Protein AF-A0A4R4IRF2-F1 (afdb_monomer)

Structure (mmCIF, N/CA/C/O backbone):
data_AF-A0A4R4IRF2-F1
#
_entry.id   AF-A0A4R4IRF2-F1
#
loop_
_atom_site.group_PDB
_atom_site.id
_atom_site.type_symbol
_atom_site.label_atom_id
_atom_site.label_alt_id
_atom_site.label_comp_id
_atom_site.label_asym_id
_atom_site.label_entity_id
_atom_site.label_seq_id
_atom_site.pdbx_PDB_ins_code
_atom_site.Cartn_x
_atom_site.Cartn_y
_atom_site.Cartn_z
_atom_site.occupancy
_atom_site.B_iso_or_equiv
_atom_site.auth_seq_id
_atom_site.auth_comp_id
_atom_site.auth_asym_id
_atom_site.auth_atom_id
_atom_site.pdbx_PDB_model_num
ATOM 1 N N . MET A 1 1 ? 2.825 -4.092 -25.292 1.00 56.00 1 MET A N 1
ATOM 2 C CA . MET A 1 1 ? 2.535 -2.960 -24.393 1.00 56.00 1 MET A CA 1
ATOM 3 C C . MET A 1 1 ? 1.648 -3.489 -23.276 1.00 56.00 1 MET A C 1
ATOM 5 O O . MET A 1 1 ? 0.612 -4.066 -23.588 1.00 56.00 1 MET A O 1
ATOM 9 N N . TYR A 1 2 ? 2.095 -3.438 -22.019 1.00 71.12 2 TYR A N 1
ATOM 10 C CA . TYR A 1 2 ? 1.280 -3.869 -20.878 1.00 71.12 2 TYR A CA 1
ATOM 11 C C . TYR A 1 2 ? 0.466 -2.675 -20.391 1.00 71.12 2 TYR A C 1
ATOM 13 O O . TYR A 1 2 ? 1.026 -1.796 -19.760 1.00 71.12 2 TYR A O 1
ATOM 21 N N . CYS A 1 3 ? -0.830 -2.633 -20.684 1.00 80.81 3 CYS A N 1
ATOM 22 C CA . CYS A 1 3 ? -1.697 -1.561 -20.202 1.00 80.81 3 CYS A CA 1
ATOM 23 C C . CYS A 1 3 ? -2.342 -1.991 -18.878 1.00 80.81 3 CYS A C 1
ATOM 25 O O . CYS A 1 3 ? -3.143 -2.932 -18.858 1.00 80.81 3 CYS A O 1
ATOM 27 N N . LEU A 1 4 ? -1.977 -1.340 -17.766 1.00 88.94 4 LEU A N 1
ATOM 28 C CA . LEU A 1 4 ? -2.666 -1.557 -16.493 1.00 88.94 4 LEU A CA 1
ATOM 29 C C . LEU A 1 4 ? -4.115 -1.064 -16.617 1.00 88.94 4 LEU A C 1
ATOM 31 O O . LEU A 1 4 ? -4.335 0.057 -17.071 1.00 88.94 4 LEU A O 1
ATOM 35 N N . PRO A 1 5 ? -5.116 -1.836 -16.163 1.00 92.50 5 PRO A N 1
ATOM 36 C CA . PRO A 1 5 ? -6.506 -1.412 -16.254 1.00 92.50 5 PRO A CA 1
ATOM 37 C C . PRO A 1 5 ? -6.730 -0.169 -15.393 1.00 92.50 5 PRO A C 1
ATOM 39 O O . PRO A 1 5 ? -6.061 -0.030 -14.375 1.00 92.50 5 PRO A O 1
ATOM 42 N N . ASN A 1 6 ? -7.686 0.693 -15.742 1.00 93.25 6 ASN A N 1
ATOM 43 C CA . ASN A 1 6 ? -7.991 1.902 -14.964 1.00 93.25 6 ASN A CA 1
ATOM 44 C C . ASN A 1 6 ? -8.118 1.606 -13.467 1.00 93.25 6 ASN A C 1
ATOM 46 O O . ASN A 1 6 ? -8.750 0.614 -13.088 1.00 93.25 6 ASN A O 1
ATOM 50 N N . ALA A 1 7 ? -7.528 2.463 -12.634 1.00 94.81 7 ALA A N 1
ATOM 51 C CA . ALA A 1 7 ? -7.609 2.343 -11.186 1.00 94.81 7 ALA A CA 1
ATOM 52 C C . ALA A 1 7 ? -9.067 2.403 -10.702 1.00 94.81 7 ALA A C 1
ATOM 54 O O . ALA A 1 7 ? -9.848 3.251 -11.141 1.00 94.81 7 ALA A O 1
ATOM 55 N N . LEU A 1 8 ? -9.425 1.508 -9.782 1.00 97.12 8 LEU A N 1
ATOM 56 C CA . LEU A 1 8 ? -10.709 1.550 -9.085 1.00 97.12 8 LEU A CA 1
ATOM 57 C C . LEU A 1 8 ? -10.630 2.461 -7.842 1.00 97.12 8 LEU A C 1
ATOM 59 O O . LEU A 1 8 ? -9.536 2.746 -7.342 1.00 97.12 8 LEU A O 1
ATOM 63 N N . PRO A 1 9 ? -11.771 2.945 -7.312 1.00 96.88 9 PRO A N 1
ATOM 64 C CA . PRO A 1 9 ? -11.773 3.859 -6.171 1.00 96.88 9 PRO A CA 1
ATOM 65 C C . PRO A 1 9 ? -11.075 3.274 -4.935 1.00 96.88 9 PRO A C 1
ATOM 67 O O . PRO A 1 9 ? -11.474 2.227 -4.429 1.00 96.88 9 PRO A O 1
ATOM 70 N N . ASP A 1 10 ? -10.074 3.971 -4.393 1.00 96.75 10 ASP A N 1
ATOM 71 C CA . ASP A 1 10 ? -9.270 3.496 -3.251 1.00 96.75 10 ASP A CA 1
ATOM 72 C C . ASP A 1 10 ? -8.547 2.154 -3.519 1.00 96.75 10 ASP A C 1
ATOM 74 O O . ASP A 1 10 ? -8.252 1.416 -2.584 1.00 96.75 10 ASP A O 1
ATOM 78 N N . GLU A 1 11 ? -8.270 1.797 -4.779 1.00 97.81 11 GLU A N 1
ATOM 79 C CA . GLU A 1 11 ? -7.534 0.577 -5.138 1.00 97.81 11 GLU A CA 1
ATOM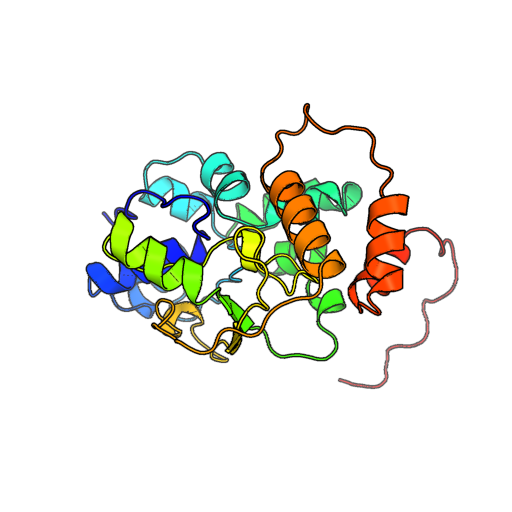 80 C C . GLU A 1 11 ? -6.028 0.734 -4.893 1.00 97.81 11 GLU A C 1
ATOM 82 O O . GLU A 1 11 ? -5.377 1.640 -5.420 1.00 97.81 11 GLU A O 1
ATOM 87 N N . LEU A 1 12 ? -5.455 -0.197 -4.127 1.00 97.06 12 LEU A N 1
ATOM 88 C CA . LEU A 1 12 ? -4.012 -0.300 -3.932 1.00 97.06 12 LEU A CA 1
ATOM 89 C C . LEU A 1 12 ? -3.316 -0.660 -5.257 1.00 97.06 12 LEU A C 1
ATOM 91 O O . LEU A 1 12 ? -3.784 -1.544 -5.974 1.00 97.06 12 LEU A O 1
ATOM 95 N N . LEU A 1 13 ? -2.156 -0.070 -5.553 1.00 96.25 13 LEU A N 1
ATOM 96 C CA . LEU A 1 13 ? -1.409 -0.330 -6.794 1.00 96.25 13 LEU A CA 1
ATOM 97 C C . LEU A 1 13 ? -1.073 -1.815 -6.935 1.00 96.25 13 LEU A C 1
ATOM 99 O O . LEU A 1 13 ? -1.240 -2.412 -7.994 1.00 96.25 13 LEU A O 1
ATOM 103 N N . PHE A 1 14 ? -0.697 -2.438 -5.821 1.00 95.81 14 PHE A N 1
ATOM 104 C CA . PHE A 1 14 ? -0.493 -3.876 -5.732 1.00 95.81 14 PHE A CA 1
ATOM 105 C C . PHE A 1 14 ? -1.734 -4.686 -6.153 1.00 95.81 14 PHE A C 1
ATOM 107 O O . PHE A 1 14 ? -1.605 -5.679 -6.862 1.00 95.81 14 PHE A O 1
ATOM 114 N N . SER A 1 15 ? -2.941 -4.239 -5.787 1.00 97.38 15 SER A N 1
ATOM 115 C CA . SER A 1 15 ? -4.195 -4.858 -6.239 1.00 97.38 15 SER A CA 1
ATOM 116 C C . SER A 1 15 ? -4.420 -4.681 -7.732 1.00 97.38 15 SER A C 1
ATOM 118 O O . SER A 1 15 ? -4.812 -5.627 -8.412 1.00 97.38 15 SER A O 1
ATOM 120 N N . ARG A 1 16 ? -4.150 -3.482 -8.252 1.00 96.38 16 ARG A N 1
ATOM 121 C CA . ARG A 1 16 ? -4.287 -3.168 -9.676 1.00 96.38 16 ARG A CA 1
ATOM 122 C C . ARG A 1 16 ? -3.364 -4.044 -10.528 1.00 96.38 16 ARG A C 1
ATOM 124 O O . ARG A 1 16 ? -3.791 -4.552 -11.563 1.00 96.38 16 ARG A O 1
ATOM 131 N N . ILE A 1 17 ? -2.141 -4.298 -10.051 1.00 95.44 17 ILE A N 1
ATOM 132 C CA . ILE A 1 17 ? -1.199 -5.257 -10.652 1.00 95.44 17 ILE A CA 1
ATOM 133 C C . ILE A 1 17 ? -1.785 -6.678 -10.634 1.00 95.44 17 ILE A C 1
ATOM 135 O O . ILE A 1 17 ? -1.786 -7.347 -11.664 1.00 95.44 17 ILE A O 1
ATOM 139 N N . ILE A 1 18 ? -2.331 -7.145 -9.506 1.00 95.69 18 ILE A N 1
ATOM 140 C CA . ILE A 1 18 ? -2.966 -8.475 -9.420 1.00 95.69 18 ILE A CA 1
ATOM 141 C C . ILE A 1 18 ? -4.140 -8.593 -10.399 1.00 95.69 18 ILE A C 1
ATOM 143 O O . ILE A 1 18 ? -4.273 -9.604 -11.092 1.00 95.69 18 ILE A O 1
ATOM 147 N N . ARG A 1 19 ? -4.979 -7.559 -10.492 1.00 95.88 19 ARG A N 1
ATOM 148 C CA . ARG A 1 19 ? -6.120 -7.520 -11.412 1.00 95.88 19 ARG A CA 1
ATOM 149 C C . ARG A 1 19 ? -5.663 -7.571 -12.868 1.00 95.88 19 ARG A C 1
ATOM 151 O O . ARG A 1 19 ? -6.209 -8.347 -13.6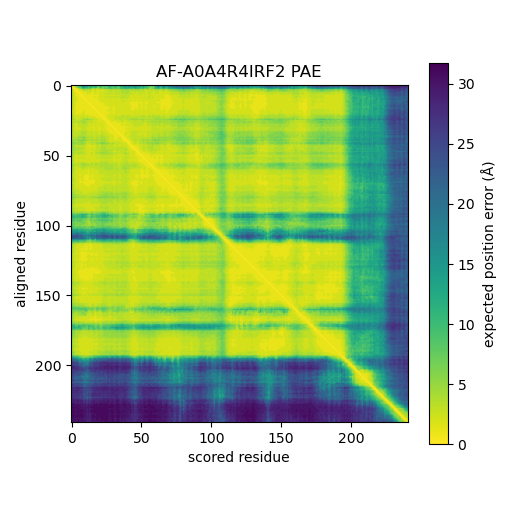47 1.00 95.88 19 ARG A O 1
ATOM 158 N N . PHE A 1 20 ? -4.619 -6.819 -13.217 1.00 95.06 20 PHE A N 1
ATOM 159 C CA . PHE A 1 20 ? -3.985 -6.894 -14.532 1.00 95.06 20 PHE A CA 1
ATOM 160 C C . PHE A 1 20 ? -3.485 -8.311 -14.854 1.00 95.06 20 PHE A C 1
ATOM 162 O O . PHE A 1 20 ? -3.790 -8.842 -15.922 1.00 95.06 20 PHE A O 1
ATOM 169 N N . LEU A 1 21 ? -2.757 -8.950 -13.933 1.00 94.19 21 LEU A N 1
ATOM 170 C CA . LEU A 1 21 ? -2.243 -10.314 -14.117 1.00 94.19 21 LEU A CA 1
ATOM 171 C C . LEU A 1 21 ? -3.377 -11.336 -14.283 1.00 94.19 21 LEU A C 1
ATOM 173 O O . LEU A 1 21 ? -3.296 -12.211 -15.141 1.00 94.19 21 LEU A O 1
ATOM 177 N N . SER A 1 22 ? -4.455 -11.177 -13.513 1.00 93.00 22 SER A N 1
ATOM 178 C CA . SER A 1 22 ? -5.620 -12.070 -13.543 1.00 93.00 22 SER A CA 1
ATOM 179 C C . SER A 1 22 ? -6.361 -12.016 -14.882 1.00 93.00 22 SER A C 1
ATOM 181 O O . SER A 1 22 ? -6.777 -13.050 -15.393 1.00 93.00 22 SER A O 1
ATOM 183 N N . VAL A 1 23 ? -6.508 -10.822 -15.468 1.00 91.94 23 VAL A N 1
ATOM 184 C CA . VAL A 1 23 ? -7.239 -10.631 -16.734 1.00 91.94 23 VAL A CA 1
ATOM 185 C C . VAL A 1 23 ? -6.360 -10.908 -17.956 1.00 91.94 23 VAL A C 1
ATOM 187 O O . VAL A 1 23 ? -6.835 -11.458 -18.944 1.00 91.94 23 VAL A O 1
ATOM 190 N N . SER A 1 24 ? -5.077 -10.541 -17.911 1.00 91.88 24 SER A N 1
ATOM 191 C CA . SER A 1 24 ? -4.164 -10.711 -19.052 1.00 91.88 24 SER A CA 1
ATOM 192 C C . SER A 1 24 ? -3.683 -12.151 -19.255 1.00 91.88 24 SER A C 1
ATOM 194 O O . SER A 1 24 ? -3.179 -12.476 -20.329 1.00 91.88 24 SER A O 1
ATOM 196 N N . GLY A 1 25 ? -3.765 -13.000 -18.224 1.00 88.81 25 GLY A N 1
ATOM 197 C CA . GLY A 1 25 ? -3.157 -14.335 -18.232 1.00 88.81 25 GLY A CA 1
ATOM 198 C C . GLY A 1 25 ? -1.622 -14.310 -18.252 1.00 88.81 25 GLY A C 1
ATOM 199 O O . GLY A 1 25 ? -0.981 -15.348 -18.439 1.00 88.81 25 GLY A O 1
ATOM 200 N N . LEU A 1 26 ? -1.007 -13.135 -18.074 1.00 91.31 26 LEU A N 1
ATOM 201 C CA . LEU A 1 26 ? 0.439 -12.989 -18.010 1.00 91.31 26 LEU A CA 1
ATOM 202 C C . LEU A 1 26 ? 0.961 -13.623 -16.721 1.00 91.31 26 LEU A C 1
ATOM 204 O O . LEU A 1 26 ? 0.480 -13.336 -15.627 1.00 91.31 26 LEU A O 1
ATOM 208 N N . SER A 1 27 ? 1.999 -14.452 -16.831 1.00 90.69 27 SER A N 1
ATOM 209 C CA . SER A 1 27 ? 2.615 -15.006 -15.630 1.00 90.69 27 SER A CA 1
ATOM 210 C C . SER A 1 27 ? 3.317 -13.915 -14.826 1.00 90.69 27 SER A C 1
ATOM 212 O O . SER A 1 27 ? 4.040 -13.078 -15.375 1.00 90.69 27 SER A O 1
ATOM 214 N N . THR A 1 28 ? 3.173 -13.973 -13.501 1.00 91.12 28 THR A N 1
ATOM 215 C CA . THR A 1 28 ? 3.808 -13.016 -12.591 1.00 91.12 28 THR A CA 1
ATOM 216 C C . THR A 1 28 ? 5.308 -12.879 -12.850 1.00 91.12 28 THR A C 1
ATOM 218 O O . THR A 1 28 ? 5.821 -11.771 -12.911 1.00 91.12 28 THR A O 1
ATOM 221 N N . SER A 1 29 ? 6.031 -13.981 -13.061 1.00 91.38 29 SER A N 1
ATOM 222 C CA . SER A 1 29 ? 7.476 -13.925 -13.310 1.00 91.38 29 SER A CA 1
ATOM 223 C C . SER A 1 29 ? 7.844 -13.173 -14.591 1.00 91.38 29 SER A C 1
ATOM 225 O O . SER A 1 29 ? 8.862 -12.488 -14.601 1.00 91.38 29 SER A O 1
ATOM 227 N N . LYS A 1 30 ? 7.030 -13.265 -15.655 1.00 91.50 30 LYS A N 1
ATOM 228 C CA . LYS A 1 30 ? 7.250 -12.489 -16.887 1.00 91.50 30 LYS A CA 1
ATOM 229 C C . LYS A 1 30 ? 7.004 -11.006 -16.646 1.00 91.50 30 LYS A C 1
ATOM 231 O O . LYS A 1 30 ? 7.824 -10.194 -17.052 1.00 91.50 30 LYS A O 1
ATOM 236 N N . PHE A 1 31 ? 5.922 -10.670 -15.945 1.00 91.12 31 PHE A N 1
ATOM 237 C CA . PHE A 1 31 ? 5.646 -9.293 -15.543 1.00 91.12 31 PHE A CA 1
ATOM 238 C C . PHE A 1 31 ? 6.796 -8.709 -14.718 1.00 91.12 31 PHE A C 1
ATOM 240 O O . PHE A 1 31 ? 7.337 -7.667 -15.069 1.00 91.12 31 PHE A O 1
ATOM 247 N N . LEU A 1 32 ? 7.217 -9.411 -13.663 1.00 90.50 32 LEU A N 1
ATOM 248 C CA . LEU A 1 32 ? 8.289 -8.952 -12.784 1.00 90.50 32 LEU A CA 1
ATOM 249 C C . LEU A 1 32 ? 9.615 -8.790 -13.531 1.00 90.50 32 LEU A C 1
ATOM 251 O O . LEU A 1 32 ? 10.318 -7.813 -13.303 1.00 90.50 32 LEU A O 1
ATOM 255 N N . LEU A 1 33 ? 9.938 -9.700 -14.454 1.00 90.56 33 LEU A N 1
ATOM 256 C CA . LEU A 1 33 ? 11.111 -9.549 -15.311 1.00 90.56 33 LEU A CA 1
ATOM 257 C C . LEU A 1 33 ? 11.016 -8.287 -16.177 1.00 90.56 33 LEU A C 1
ATOM 259 O O . LEU A 1 33 ? 11.987 -7.555 -16.267 1.00 90.56 33 LEU A O 1
ATOM 263 N N . THR A 1 34 ? 9.865 -8.003 -16.790 1.00 87.69 34 THR A N 1
ATOM 264 C CA . THR A 1 34 ? 9.735 -6.814 -17.646 1.00 87.69 34 THR A CA 1
ATOM 265 C C . THR A 1 34 ? 9.755 -5.503 -16.861 1.00 87.69 34 THR A C 1
ATOM 267 O O . THR A 1 34 ? 10.347 -4.541 -17.330 1.00 87.69 34 THR A O 1
ATOM 270 N N . VAL A 1 35 ? 9.107 -5.444 -15.694 1.00 86.06 35 VAL A N 1
ATOM 271 C CA . VAL A 1 35 ? 8.973 -4.191 -14.924 1.00 86.06 35 VAL A CA 1
ATOM 272 C C . VAL A 1 35 ? 10.162 -3.945 -13.991 1.00 86.06 35 VAL A C 1
ATOM 274 O O . VAL A 1 35 ? 10.537 -2.803 -13.748 1.00 86.06 35 VAL A O 1
ATOM 277 N N . TYR A 1 36 ? 10.754 -5.009 -13.446 1.00 86.06 36 TYR A N 1
ATOM 278 C CA . TYR A 1 36 ? 11.752 -4.931 -12.374 1.00 86.06 36 TYR A CA 1
ATOM 279 C C . TYR A 1 36 ? 13.088 -5.597 -12.721 1.00 86.06 36 TYR A C 1
ATOM 281 O O . TYR A 1 36 ? 13.916 -5.762 -11.826 1.00 86.06 36 TYR A O 1
ATOM 289 N N . ASP A 1 37 ? 13.278 -6.035 -13.969 1.00 87.94 37 ASP A N 1
ATOM 290 C CA . ASP A 1 37 ? 14.467 -6.763 -14.445 1.00 87.94 37 ASP A CA 1
ATOM 291 C C . ASP A 1 37 ? 14.816 -8.004 -13.594 1.00 87.94 37 ASP A C 1
ATOM 293 O O . ASP A 1 37 ? 15.953 -8.460 -13.493 1.00 87.94 37 ASP A O 1
ATOM 297 N N . SER A 1 38 ? 13.812 -8.574 -12.919 1.00 88.31 38 SER A N 1
ATOM 298 C CA . SER A 1 38 ? 13.989 -9.751 -12.076 1.00 88.31 38 SER A CA 1
ATOM 299 C C . SER A 1 38 ? 12.692 -10.547 -11.948 1.00 88.31 38 SER A C 1
ATOM 301 O O . SER A 1 38 ? 11.710 -10.047 -11.400 1.00 88.31 38 SER A O 1
ATOM 303 N N . PRO A 1 39 ? 12.670 -11.839 -12.329 1.00 87.31 39 PRO A N 1
ATOM 304 C CA . PRO A 1 39 ? 11.467 -12.672 -12.251 1.00 87.31 39 PRO A CA 1
ATOM 305 C C . PRO A 1 39 ? 11.087 -13.047 -10.808 1.00 87.31 39 PRO A C 1
ATOM 307 O O . PRO A 1 39 ? 10.075 -13.715 -10.583 1.00 87.31 39 PRO A O 1
ATOM 310 N N . LYS A 1 40 ? 11.930 -12.665 -9.838 1.00 85.31 40 LYS A N 1
ATOM 311 C CA . LYS A 1 40 ? 11.785 -12.912 -8.399 1.00 85.31 40 LYS A CA 1
ATOM 312 C C . LYS A 1 40 ? 11.707 -11.608 -7.597 1.00 85.31 40 LYS A C 1
ATOM 314 O O . LYS A 1 40 ? 11.808 -11.660 -6.372 1.00 85.31 40 LYS A O 1
ATOM 319 N N . ALA A 1 41 ? 11.557 -10.458 -8.262 1.00 84.69 41 ALA A N 1
ATOM 320 C CA . ALA A 1 41 ? 11.393 -9.178 -7.588 1.00 84.69 41 ALA A CA 1
ATOM 321 C C . ALA A 1 41 ? 10.242 -9.246 -6.571 1.00 84.69 41 ALA A C 1
ATOM 323 O O . ALA A 1 41 ? 9.172 -9.795 -6.839 1.00 84.69 41 ALA A O 1
ATOM 324 N N . SER A 1 42 ? 10.477 -8.704 -5.378 1.00 82.00 42 SER A N 1
ATOM 325 C CA . SER A 1 42 ? 9.459 -8.630 -4.334 1.00 82.00 42 SER A CA 1
ATOM 326 C C . SER A 1 42 ? 8.815 -7.255 -4.369 1.00 82.00 42 SER A C 1
ATOM 328 O O . SER A 1 42 ? 9.499 -6.250 -4.198 1.00 82.00 42 SER A O 1
ATOM 330 N N . ILE A 1 43 ? 7.499 -7.217 -4.570 1.00 86.25 43 ILE A N 1
ATOM 331 C CA . ILE A 1 43 ? 6.720 -5.984 -4.497 1.00 86.25 43 ILE A CA 1
ATOM 332 C C . ILE A 1 43 ? 6.192 -5.841 -3.070 1.00 86.25 43 ILE A C 1
ATOM 334 O O . ILE A 1 43 ? 5.521 -6.740 -2.546 1.00 86.25 43 ILE A O 1
ATOM 338 N N . HIS A 1 44 ? 6.487 -4.718 -2.417 1.00 87.94 44 HIS A N 1
ATOM 339 C CA . HIS A 1 44 ? 5.843 -4.400 -1.150 1.00 87.94 44 HIS A CA 1
ATOM 340 C C . HIS A 1 44 ? 4.407 -3.899 -1.412 1.00 87.94 44 HIS A C 1
ATOM 342 O O . HIS A 1 44 ? 4.248 -2.891 -2.101 1.00 87.94 44 HIS A O 1
ATOM 348 N N . PRO A 1 45 ? 3.352 -4.529 -0.854 1.00 88.38 45 PRO A N 1
ATOM 349 C CA . PRO A 1 45 ? 1.973 -4.149 -1.163 1.00 88.38 45 PRO A CA 1
ATOM 350 C C . PRO A 1 45 ? 1.649 -2.694 -0.813 1.00 88.38 45 PRO A C 1
ATOM 352 O O . PRO A 1 45 ? 0.992 -2.000 -1.576 1.00 88.38 45 PRO A O 1
ATOM 355 N N . TYR A 1 46 ? 2.145 -2.216 0.330 1.00 88.69 46 TYR A N 1
ATOM 356 C CA . TYR A 1 46 ? 1.871 -0.860 0.827 1.00 88.69 46 TYR A CA 1
ATOM 357 C C . TYR A 1 46 ? 2.720 0.231 0.162 1.00 88.69 46 TYR A C 1
ATOM 359 O O . TYR A 1 46 ? 2.300 1.382 0.077 1.00 88.69 46 TYR A O 1
ATOM 367 N N . LEU A 1 47 ? 3.929 -0.142 -0.257 1.00 88.25 47 LEU A N 1
ATOM 368 C CA . LEU A 1 47 ? 5.030 0.731 -0.663 1.00 88.25 47 LEU A CA 1
ATOM 369 C C . LEU A 1 47 ? 5.632 0.151 -1.945 1.00 88.25 47 LEU A C 1
ATOM 371 O O . LEU A 1 47 ? 6.775 -0.295 -1.976 1.00 88.25 47 LEU A O 1
ATOM 375 N N . THR A 1 48 ? 4.794 0.042 -2.974 1.00 90.88 48 THR A N 1
ATOM 376 C CA . THR A 1 48 ? 5.181 -0.529 -4.267 1.00 90.88 48 THR A CA 1
ATOM 377 C C . THR A 1 48 ? 6.243 0.359 -4.903 1.00 90.88 48 THR A C 1
ATOM 379 O O . THR A 1 48 ? 5.940 1.486 -5.282 1.00 90.88 48 THR A O 1
ATOM 382 N N . ALA A 1 49 ? 7.480 -0.135 -4.980 1.00 89.94 49 ALA A N 1
ATOM 383 C CA . ALA A 1 49 ? 8.566 0.563 -5.659 1.00 89.94 49 ALA A CA 1
ATOM 384 C C . ALA A 1 49 ? 8.543 0.300 -7.176 1.00 89.94 49 ALA A C 1
ATOM 386 O O . ALA A 1 49 ? 7.737 -0.498 -7.670 1.00 89.94 49 ALA A O 1
ATOM 387 N N . GLY A 1 50 ? 9.460 0.938 -7.905 1.00 90.69 50 GLY A N 1
ATOM 388 C CA . GLY A 1 50 ? 9.544 0.892 -9.365 1.00 90.69 50 GLY A CA 1
ATOM 389 C C . GLY A 1 50 ? 8.452 1.710 -10.050 1.00 90.69 50 GLY A C 1
ATOM 390 O O . GLY A 1 50 ? 8.024 1.350 -11.147 1.00 90.69 50 GLY A O 1
ATOM 391 N N . LEU A 1 51 ? 7.976 2.780 -9.404 1.00 93.56 51 LEU A N 1
ATOM 392 C CA . LEU A 1 51 ? 6.853 3.569 -9.910 1.00 93.56 51 LEU A CA 1
ATOM 393 C C . LEU A 1 51 ? 7.143 4.214 -11.269 1.00 93.56 51 LEU A C 1
ATOM 395 O O . LEU A 1 51 ? 6.217 4.299 -12.064 1.00 93.56 51 LEU A O 1
ATOM 399 N N . SER A 1 52 ? 8.392 4.589 -11.579 1.00 92.62 52 SER A N 1
ATOM 400 C CA . SER A 1 52 ? 8.745 5.121 -12.909 1.00 92.62 52 SER A CA 1
ATOM 401 C C . SER A 1 52 ? 8.423 4.148 -14.039 1.00 92.62 52 SER A C 1
ATOM 403 O O . SER A 1 52 ? 7.787 4.532 -15.013 1.00 92.62 52 SER A O 1
ATOM 405 N N . HIS A 1 53 ? 8.807 2.878 -13.892 1.00 90.38 53 HIS A N 1
ATOM 406 C CA . HIS A 1 53 ? 8.545 1.864 -14.914 1.00 90.38 53 HIS A CA 1
ATOM 407 C C . HIS A 1 53 ? 7.050 1.557 -15.023 1.00 90.38 53 HIS A C 1
ATOM 409 O O . HIS A 1 53 ? 6.531 1.368 -16.117 1.00 90.38 53 HIS A O 1
ATOM 415 N N . LEU A 1 54 ? 6.339 1.507 -13.892 1.00 91.81 54 LEU A N 1
ATOM 416 C CA . LEU A 1 54 ? 4.894 1.274 -13.893 1.00 91.81 54 LEU A CA 1
ATOM 417 C C . LEU A 1 54 ? 4.131 2.420 -14.565 1.00 91.81 54 LEU A C 1
ATOM 419 O O . LEU A 1 54 ? 3.244 2.144 -15.364 1.00 91.81 54 LEU A O 1
ATOM 423 N N . ALA A 1 55 ? 4.508 3.663 -14.268 1.00 92.56 55 ALA A N 1
ATOM 424 C CA . ALA A 1 55 ? 3.963 4.878 -14.865 1.00 92.56 55 ALA A CA 1
ATOM 425 C C . ALA A 1 55 ? 4.170 4.919 -16.383 1.00 92.56 55 ALA A C 1
ATOM 427 O O . ALA A 1 55 ? 3.222 5.144 -17.128 1.00 92.56 55 ALA A O 1
ATOM 428 N N . GLU A 1 56 ? 5.385 4.614 -16.849 1.00 90.06 56 GLU A N 1
ATOM 429 C CA . GLU A 1 56 ? 5.693 4.527 -18.280 1.00 90.06 56 GLU A CA 1
ATOM 430 C C . GLU A 1 56 ? 4.871 3.430 -18.975 1.00 90.06 56 GLU A C 1
ATOM 432 O O . GLU A 1 56 ? 4.373 3.620 -20.083 1.00 90.06 56 GLU A O 1
ATOM 437 N N . LEU A 1 57 ? 4.680 2.282 -18.318 1.00 84.19 57 LEU A N 1
ATOM 438 C CA . LEU A 1 57 ? 3.881 1.185 -18.866 1.00 84.19 57 LEU A CA 1
ATOM 439 C C . LEU A 1 57 ? 2.389 1.518 -18.961 1.00 84.19 57 LEU A C 1
ATOM 441 O O . LEU A 1 57 ? 1.718 1.010 -19.862 1.00 84.19 57 LEU A O 1
ATOM 445 N N . SER A 1 58 ? 1.864 2.321 -18.037 1.00 85.38 58 SER A N 1
ATOM 446 C CA . SER A 1 58 ? 0.442 2.654 -17.972 1.00 85.38 58 SER A CA 1
ATOM 447 C C . SER A 1 58 ? 0.075 4.032 -18.517 1.00 85.38 58 SER A C 1
ATOM 449 O O . SER A 1 58 ? -1.112 4.350 -18.508 1.00 85.38 58 SER A O 1
ATOM 451 N N . ASP A 1 59 ? 1.045 4.789 -19.040 1.00 89.50 59 ASP A N 1
ATOM 452 C CA . ASP A 1 59 ? 0.866 6.164 -19.532 1.00 89.50 59 ASP A CA 1
ATOM 453 C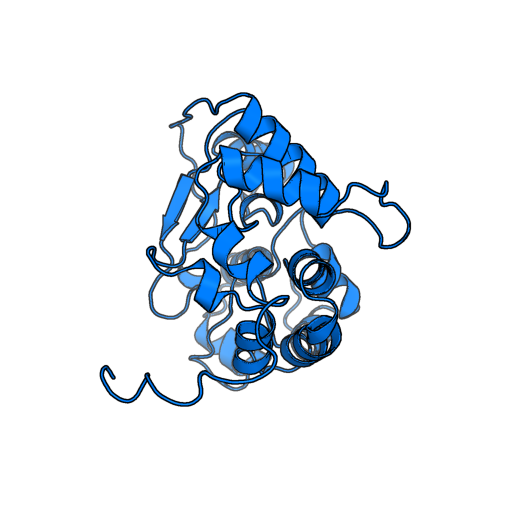 C . ASP A 1 59 ? 0.229 7.074 -18.463 1.00 89.50 59 ASP A C 1
ATOM 455 O O . ASP A 1 59 ? -0.745 7.791 -18.692 1.00 89.50 59 ASP A O 1
ATOM 459 N N . GLU A 1 60 ? 0.747 6.980 -17.235 1.00 91.44 60 GLU A N 1
ATOM 460 C CA . GLU A 1 60 ? 0.276 7.734 -16.073 1.00 91.44 60 GLU A CA 1
ATOM 461 C C . GLU A 1 60 ? 1.411 8.515 -15.416 1.00 91.44 60 GLU A C 1
ATOM 463 O O . GLU A 1 60 ? 2.566 8.109 -15.438 1.00 91.44 60 GLU A O 1
ATOM 468 N N . GLU A 1 61 ? 1.071 9.607 -14.735 1.00 93.81 61 GLU A N 1
ATOM 469 C CA . GLU A 1 61 ? 2.038 10.330 -13.911 1.00 93.81 61 GLU A CA 1
ATOM 470 C C . GLU A 1 61 ? 2.469 9.497 -12.696 1.00 93.81 61 GLU A C 1
ATOM 472 O O . GLU A 1 61 ? 1.640 8.959 -11.952 1.00 93.81 61 GLU A O 1
ATOM 477 N N . VAL A 1 62 ? 3.778 9.461 -12.439 1.00 94.50 62 VAL A N 1
ATOM 478 C CA . VAL A 1 62 ? 4.384 8.745 -11.302 1.00 94.50 62 VAL A CA 1
ATOM 479 C C . VAL A 1 62 ? 3.759 9.174 -9.971 1.00 94.50 62 VAL A C 1
ATOM 481 O O . VAL A 1 62 ? 3.438 8.330 -9.129 1.00 94.50 62 VAL A O 1
ATOM 484 N N . ASP A 1 63 ? 3.517 10.475 -9.806 1.00 94.19 63 ASP A N 1
ATOM 485 C CA . ASP A 1 63 ? 2.903 11.033 -8.601 1.00 94.19 63 ASP A CA 1
ATOM 486 C C . ASP A 1 63 ? 1.461 10.558 -8.409 1.00 94.19 63 ASP A C 1
ATOM 488 O O . ASP A 1 63 ? 1.038 10.301 -7.280 1.00 94.19 63 ASP A O 1
ATOM 492 N N . ASN A 1 64 ? 0.703 10.346 -9.488 1.00 93.25 64 ASN A N 1
ATOM 493 C CA . ASN A 1 64 ? -0.645 9.796 -9.363 1.00 93.25 64 ASN A CA 1
ATOM 494 C C . ASN A 1 64 ? -0.597 8.378 -8.787 1.00 93.25 64 ASN A C 1
ATOM 496 O O . ASN A 1 64 ? -1.345 8.074 -7.854 1.00 93.25 64 ASN A O 1
ATOM 500 N N . LEU A 1 65 ? 0.325 7.531 -9.257 1.00 94.81 65 LEU A N 1
ATOM 501 C CA . LEU A 1 65 ? 0.505 6.189 -8.698 1.00 94.81 65 LEU A CA 1
ATOM 502 C C . LEU A 1 65 ? 0.916 6.254 -7.219 1.00 94.81 65 LEU A C 1
ATOM 504 O O . LEU A 1 65 ? 0.305 5.584 -6.379 1.00 94.81 65 LEU A O 1
ATOM 508 N N . LEU A 1 66 ? 1.900 7.097 -6.885 1.00 94.50 66 LEU A N 1
ATOM 509 C CA . LEU A 1 66 ? 2.415 7.257 -5.524 1.00 94.50 66 LEU A CA 1
ATOM 510 C C . LEU A 1 66 ? 1.320 7.729 -4.562 1.00 94.50 66 LEU A C 1
ATOM 512 O O . LEU A 1 66 ? 1.035 7.058 -3.564 1.00 94.50 66 LEU A O 1
ATOM 516 N N . TYR A 1 67 ? 0.678 8.858 -4.862 1.00 93.38 67 TYR A N 1
ATOM 517 C CA . TYR A 1 67 ? -0.243 9.524 -3.944 1.00 93.38 67 TYR A CA 1
ATOM 518 C C . TYR A 1 67 ? -1.649 8.923 -3.936 1.00 93.38 67 TYR A C 1
ATOM 520 O O . TYR A 1 67 ? -2.341 9.050 -2.923 1.00 93.38 67 TYR A O 1
ATOM 528 N N . GLN A 1 68 ? -2.092 8.255 -5.008 1.00 93.62 68 GLN A N 1
ATOM 529 C CA . GLN A 1 68 ? -3.451 7.697 -5.093 1.00 93.62 68 GLN A CA 1
ATOM 530 C C . GLN A 1 68 ? -3.520 6.188 -4.860 1.00 93.62 68 GLN A C 1
ATOM 532 O O . GLN A 1 68 ? -4.561 5.700 -4.424 1.00 93.62 68 GLN A O 1
ATOM 537 N N . GLN A 1 69 ? -2.433 5.446 -5.090 1.00 95.50 69 GLN A N 1
ATOM 538 C CA . GLN A 1 69 ? -2.468 3.981 -5.056 1.00 95.50 69 GLN A CA 1
ATOM 539 C C . GLN A 1 69 ? -1.442 3.345 -4.105 1.00 95.50 69 GLN A C 1
ATOM 541 O O . GLN A 1 69 ? -1.407 2.121 -3.984 1.00 95.50 69 GLN A O 1
ATOM 546 N N . THR A 1 70 ? -0.657 4.131 -3.358 1.00 95.38 70 THR A N 1
ATOM 547 C CA . THR A 1 70 ? 0.239 3.619 -2.300 1.00 95.38 70 THR A CA 1
ATOM 548 C C . THR A 1 70 ? -0.033 4.268 -0.942 1.00 95.38 70 THR A C 1
ATOM 550 O O . THR A 1 70 ? -0.756 5.261 -0.843 1.00 95.38 70 THR A O 1
ATOM 553 N N . LEU A 1 71 ? 0.563 3.719 0.121 1.00 93.19 71 LEU A N 1
ATOM 554 C CA . LEU A 1 71 ? 0.548 4.327 1.454 1.00 93.19 71 LEU A CA 1
ATOM 555 C C . LEU A 1 71 ? 1.669 5.350 1.680 1.00 93.19 71 LEU A C 1
ATOM 557 O O . LEU A 1 71 ? 1.754 5.892 2.782 1.00 93.19 71 LEU A O 1
ATOM 561 N N . ALA A 1 72 ? 2.492 5.657 0.672 1.00 91.88 72 ALA A N 1
ATOM 562 C CA . ALA A 1 72 ? 3.571 6.641 0.777 1.00 91.88 72 ALA A CA 1
ATOM 563 C C . ALA A 1 72 ? 3.147 7.975 1.425 1.00 91.88 72 ALA A C 1
ATOM 565 O O . ALA A 1 72 ? 3.872 8.424 2.314 1.00 91.88 72 ALA A O 1
ATOM 566 N N . PRO A 1 73 ? 1.961 8.559 1.127 1.00 90.56 73 PRO A N 1
ATOM 567 C CA . PRO A 1 73 ? 1.541 9.817 1.749 1.00 90.56 73 PRO A CA 1
ATOM 568 C C . PRO A 1 73 ? 1.442 9.742 3.273 1.00 90.56 73 PRO A C 1
ATOM 570 O O . PRO A 1 73 ? 1.659 10.740 3.954 1.00 90.56 73 PRO A O 1
ATOM 573 N N . VAL A 1 74 ? 1.120 8.569 3.828 1.00 85.94 74 VAL A N 1
ATOM 574 C CA . VAL A 1 74 ? 1.059 8.379 5.280 1.00 85.94 74 VAL A CA 1
ATOM 575 C C . VAL A 1 74 ? 2.464 8.399 5.870 1.00 85.94 74 VAL A C 1
ATOM 577 O O . VAL A 1 74 ? 2.728 9.167 6.791 1.00 85.94 74 VAL A O 1
ATOM 580 N N . PHE A 1 75 ? 3.380 7.610 5.306 1.00 85.50 75 PHE A N 1
ATOM 581 C CA . PHE A 1 75 ? 4.754 7.525 5.801 1.00 85.50 75 PHE A CA 1
ATOM 582 C C . PHE A 1 75 ? 5.508 8.844 5.636 1.00 85.50 75 PHE A C 1
ATOM 584 O O . PHE A 1 75 ? 6.119 9.303 6.591 1.00 85.50 75 PHE A O 1
ATOM 591 N N . MET A 1 76 ? 5.406 9.495 4.478 1.00 86.75 76 MET A N 1
ATOM 592 C CA . MET A 1 76 ? 6.072 10.775 4.207 1.00 86.75 76 MET A CA 1
ATOM 593 C C . MET A 1 76 ? 5.612 11.888 5.159 1.00 86.75 76 MET A C 1
ATOM 595 O O . MET A 1 76 ? 6.422 12.706 5.584 1.00 86.75 76 MET A O 1
ATOM 599 N N . ARG A 1 77 ? 4.328 11.902 5.547 1.00 83.94 77 ARG A N 1
ATOM 600 C CA . ARG A 1 77 ? 3.794 12.879 6.515 1.00 83.94 77 ARG A CA 1
ATOM 601 C C . ARG A 1 77 ? 4.189 12.573 7.951 1.00 83.94 77 ARG A C 1
ATOM 603 O O . ARG A 1 77 ? 4.433 13.494 8.723 1.00 83.94 77 ARG A O 1
ATOM 610 N N . CYS A 1 78 ? 4.221 11.296 8.324 1.00 78.19 78 CYS A N 1
ATOM 611 C CA . CYS A 1 78 ? 4.623 10.884 9.667 1.00 78.19 78 CYS A CA 1
ATOM 612 C C . CYS A 1 78 ? 6.144 10.940 9.875 1.00 78.19 78 CYS A C 1
ATOM 614 O O . CYS A 1 78 ? 6.584 11.066 11.013 1.00 78.19 78 CYS A O 1
ATOM 616 N N . LEU A 1 79 ? 6.928 10.860 8.796 1.00 81.06 79 LEU A N 1
ATOM 617 C CA . LEU A 1 79 ? 8.391 10.839 8.790 1.00 81.06 79 LEU A CA 1
ATOM 618 C C . LEU A 1 79 ? 8.938 11.918 7.833 1.00 81.06 79 LEU A C 1
ATOM 620 O O . LEU A 1 79 ? 9.565 11.588 6.824 1.00 81.06 79 LEU A O 1
ATOM 624 N N . PRO A 1 80 ? 8.719 13.217 8.116 1.00 80.12 80 PRO A N 1
ATOM 625 C CA . PRO A 1 80 ? 9.071 14.298 7.192 1.00 80.12 80 PRO A CA 1
ATOM 626 C C . PRO A 1 80 ? 10.569 14.348 6.863 1.00 80.12 80 PRO A C 1
ATOM 628 O O . PRO A 1 80 ? 10.933 14.662 5.733 1.00 80.12 80 PRO A O 1
ATOM 631 N N . LEU A 1 81 ? 11.436 13.970 7.811 1.00 82.69 81 LEU A N 1
ATOM 632 C CA . LEU A 1 81 ? 12.889 13.904 7.604 1.00 82.69 81 LEU A CA 1
ATOM 633 C C . LEU A 1 81 ? 13.302 12.812 6.603 1.00 82.69 81 LEU A C 1
ATOM 635 O O . LEU A 1 81 ? 14.307 12.962 5.915 1.00 82.69 81 LEU A O 1
ATOM 639 N N . HIS A 1 82 ? 12.501 11.749 6.482 1.00 85.25 82 HIS A N 1
ATOM 640 C CA . HIS A 1 82 ? 12.740 10.614 5.582 1.00 85.25 82 HIS A CA 1
ATOM 641 C C . HIS A 1 82 ? 11.898 10.688 4.300 1.00 85.25 82 HIS A C 1
ATOM 643 O O . HIS A 1 82 ? 12.018 9.831 3.428 1.00 85.25 82 HIS A O 1
ATOM 649 N N . SER A 1 83 ? 11.050 11.712 4.158 1.00 86.62 83 SER A N 1
ATOM 650 C CA . SER A 1 83 ? 10.083 11.848 3.062 1.00 86.62 83 SER A CA 1
ATOM 651 C C . SER A 1 83 ? 10.736 11.760 1.677 1.00 86.62 83 SER A C 1
ATOM 653 O O . SER A 1 83 ? 10.287 10.996 0.822 1.00 86.62 83 SER A O 1
ATOM 655 N N . ASN A 1 84 ? 11.853 12.468 1.477 1.00 90.50 84 ASN A N 1
ATOM 656 C CA . ASN A 1 84 ? 12.586 12.448 0.211 1.00 90.50 84 ASN A CA 1
ATOM 657 C C . ASN A 1 84 ? 13.217 11.073 -0.082 1.00 90.50 84 ASN A C 1
ATOM 659 O O . ASN A 1 84 ? 13.197 10.610 -1.218 1.00 90.50 84 ASN A O 1
ATOM 663 N N . GLU A 1 85 ? 13.744 10.390 0.938 1.00 91.12 85 GLU A N 1
ATOM 664 C CA . GLU A 1 85 ? 14.318 9.048 0.772 1.00 91.12 85 GLU A CA 1
ATOM 665 C C . GLU A 1 85 ? 13.234 8.014 0.432 1.00 91.12 85 GLU A C 1
ATOM 667 O O . GLU A 1 85 ? 13.432 7.177 -0.451 1.00 91.12 85 GLU A O 1
ATOM 672 N N . ILE A 1 86 ? 12.061 8.111 1.071 1.00 90.12 86 ILE A N 1
ATOM 673 C CA . ILE A 1 86 ? 10.888 7.287 0.749 1.00 90.12 86 ILE A CA 1
ATOM 674 C C . ILE A 1 86 ? 10.474 7.517 -0.708 1.00 90.12 86 ILE A C 1
ATOM 676 O O . ILE A 1 86 ? 10.339 6.552 -1.459 1.00 90.12 86 ILE A O 1
ATOM 680 N N . TYR A 1 87 ? 10.313 8.776 -1.118 1.00 92.69 87 TYR A N 1
ATOM 681 C CA . TYR A 1 87 ? 9.927 9.150 -2.478 1.00 92.69 87 TYR A CA 1
ATOM 682 C C . TYR A 1 87 ? 10.903 8.587 -3.525 1.00 92.69 87 TYR A C 1
ATOM 684 O O . TYR A 1 87 ? 10.502 7.820 -4.402 1.00 92.69 87 TYR A O 1
ATOM 692 N N . LEU A 1 88 ? 12.203 8.866 -3.384 1.00 92.44 88 LEU A N 1
ATOM 693 C CA . LEU A 1 88 ? 13.233 8.386 -4.313 1.00 92.44 88 LEU A CA 1
ATOM 694 C C . LEU A 1 88 ? 13.332 6.851 -4.340 1.00 92.44 88 LEU A C 1
ATOM 696 O O . LEU A 1 88 ? 13.515 6.247 -5.402 1.00 92.44 88 LEU A O 1
ATOM 700 N N . GLY A 1 89 ? 13.183 6.202 -3.183 1.00 91.12 89 GLY A N 1
ATOM 701 C CA . GLY A 1 89 ? 13.183 4.746 -3.074 1.00 91.12 89 GLY A CA 1
ATOM 702 C C . GLY A 1 89 ? 12.004 4.084 -3.793 1.00 91.12 89 GLY A C 1
ATOM 703 O O . GLY A 1 89 ? 12.170 3.000 -4.343 1.00 91.12 89 GLY A O 1
ATOM 704 N N . LEU A 1 90 ? 10.828 4.722 -3.806 1.00 91.81 90 LEU A N 1
ATOM 705 C CA . LEU A 1 90 ? 9.630 4.202 -4.476 1.00 91.81 90 LEU A CA 1
ATOM 706 C C . LEU A 1 90 ? 9.640 4.442 -5.985 1.00 91.81 90 LEU A C 1
ATOM 708 O O . LEU A 1 90 ? 9.183 3.594 -6.751 1.00 91.81 90 LEU A O 1
ATOM 712 N N . ILE A 1 91 ? 10.153 5.590 -6.420 1.00 92.25 91 ILE A N 1
ATOM 713 C CA . ILE A 1 91 ? 10.262 5.920 -7.844 1.00 92.25 91 ILE A CA 1
ATOM 714 C C . ILE A 1 91 ? 11.258 4.995 -8.531 1.00 92.25 91 ILE A C 1
ATOM 716 O O . ILE A 1 91 ? 10.962 4.422 -9.582 1.00 92.25 91 ILE A O 1
ATOM 720 N N . SER A 1 92 ? 12.403 4.779 -7.888 1.00 86.50 92 SER A N 1
ATOM 721 C CA . SER A 1 92 ? 13.355 3.760 -8.311 1.00 86.50 92 SER A CA 1
ATOM 722 C C . SER A 1 92 ? 12.838 2.350 -8.008 1.00 86.50 92 SER A C 1
ATOM 724 O O . SER A 1 92 ? 11.956 2.139 -7.181 1.00 86.50 92 SER A O 1
ATOM 726 N N . SER A 1 93 ? 13.428 1.330 -8.629 1.00 74.75 93 SER A N 1
ATOM 727 C CA . SER A 1 93 ? 13.138 -0.076 -8.301 1.00 74.75 93 SER A CA 1
ATOM 728 C C . SER A 1 93 ? 13.787 -0.533 -6.974 1.00 74.75 93 SER A C 1
ATOM 730 O O . SER A 1 93 ? 13.891 -1.734 -6.706 1.00 74.75 93 SER A O 1
ATOM 732 N N . ASN A 1 94 ? 14.224 0.402 -6.117 1.00 74.56 94 ASN A N 1
ATOM 733 C CA . ASN A 1 94 ? 14.932 0.135 -4.866 1.00 74.56 94 ASN A CA 1
ATOM 734 C C . ASN A 1 94 ? 13.970 0.011 -3.670 1.00 74.56 94 ASN A C 1
ATOM 736 O O . ASN A 1 94 ? 13.898 0.860 -2.778 1.00 74.56 94 ASN A O 1
ATOM 740 N N . ASN A 1 95 ? 13.277 -1.131 -3.617 1.00 71.75 95 ASN A N 1
ATOM 741 C CA . ASN A 1 95 ? 12.368 -1.484 -2.520 1.00 71.75 95 ASN A CA 1
ATOM 742 C C . ASN A 1 95 ? 13.027 -1.406 -1.127 1.00 71.75 95 ASN A C 1
ATOM 744 O O . ASN A 1 95 ? 12.341 -1.156 -0.133 1.00 71.75 95 ASN A O 1
ATOM 748 N N . TYR A 1 96 ? 14.338 -1.646 -1.035 1.00 77.75 96 TYR A N 1
ATOM 749 C CA . TYR A 1 96 ? 15.053 -1.692 0.237 1.00 77.75 96 TYR A CA 1
ATOM 750 C C . TYR A 1 96 ? 15.151 -0.313 0.892 1.00 77.75 96 TYR A C 1
ATOM 752 O O . TYR A 1 96 ? 14.807 -0.175 2.067 1.00 77.75 96 TYR A O 1
ATOM 760 N N . THR A 1 97 ? 15.544 0.706 0.124 1.00 80.56 97 THR A N 1
ATOM 761 C CA . THR A 1 97 ? 15.619 2.094 0.597 1.00 80.56 97 THR A CA 1
ATOM 762 C C . THR A 1 97 ? 14.253 2.593 1.065 1.00 80.56 97 THR A C 1
ATOM 764 O O . THR A 1 97 ? 14.132 3.024 2.209 1.00 80.56 97 THR A O 1
ATOM 767 N N . ALA A 1 98 ? 13.200 2.427 0.254 1.00 78.75 98 ALA A N 1
ATOM 768 C CA . ALA A 1 98 ? 11.849 2.849 0.637 1.00 78.75 98 ALA A CA 1
ATOM 769 C C . ALA A 1 98 ? 11.350 2.145 1.912 1.00 78.75 98 ALA A C 1
ATOM 771 O O . ALA A 1 98 ? 10.828 2.785 2.826 1.00 78.75 98 ALA A O 1
ATOM 772 N N . THR A 1 99 ? 11.547 0.825 2.008 1.00 78.19 99 THR A N 1
ATOM 773 C CA . THR A 1 99 ? 11.113 0.049 3.181 1.00 78.19 99 THR A CA 1
ATOM 774 C C . THR A 1 99 ? 11.858 0.484 4.442 1.00 78.19 99 THR A C 1
ATOM 776 O O . THR A 1 99 ? 11.233 0.657 5.488 1.00 78.19 99 THR A O 1
ATOM 779 N N . ARG A 1 100 ? 13.175 0.700 4.353 1.00 80.81 100 ARG A N 1
ATOM 780 C CA . ARG A 1 100 ? 13.994 1.147 5.483 1.00 80.81 100 ARG A CA 1
ATOM 781 C C . ARG A 1 100 ? 13.592 2.552 5.943 1.00 80.81 100 ARG A C 1
ATOM 783 O O . ARG A 1 100 ? 13.301 2.727 7.121 1.00 80.81 100 ARG A O 1
ATOM 790 N N . ALA A 1 101 ? 13.522 3.511 5.021 1.00 79.00 101 ALA A N 1
ATOM 791 C CA . ALA A 1 101 ? 13.197 4.907 5.317 1.00 79.00 101 ALA A CA 1
ATOM 792 C C . ALA A 1 101 ? 11.776 5.074 5.882 1.00 79.00 101 ALA A C 1
ATOM 794 O O . ALA A 1 101 ? 11.537 5.904 6.752 1.00 79.00 101 ALA A O 1
ATOM 795 N N . SER A 1 102 ? 10.834 4.226 5.451 1.00 76.00 102 SER A N 1
ATOM 796 C CA . SER A 1 102 ? 9.467 4.201 5.991 1.00 76.00 102 SER A CA 1
ATOM 797 C C . SER A 1 102 ? 9.351 3.621 7.407 1.00 76.00 102 SER A C 1
ATOM 799 O O . SER A 1 102 ? 8.265 3.645 7.984 1.00 76.00 102 SER A O 1
ATOM 801 N N . GLN A 1 103 ? 10.431 3.039 7.946 1.00 75.19 103 GLN A N 1
ATOM 802 C CA . GLN A 1 103 ? 10.468 2.344 9.240 1.00 75.19 103 GLN A CA 1
ATOM 803 C C . GLN A 1 103 ? 9.401 1.240 9.387 1.00 75.19 103 GLN A C 1
ATOM 805 O O . GLN A 1 103 ? 9.080 0.789 10.488 1.00 75.19 103 GLN A O 1
ATOM 810 N N . LEU A 1 104 ? 8.862 0.749 8.266 1.00 70.06 104 LEU A N 1
ATOM 811 C CA . LEU A 1 104 ? 7.759 -0.207 8.250 1.00 70.06 104 LEU A CA 1
ATOM 812 C C . LEU A 1 104 ? 8.133 -1.547 8.892 1.00 70.06 104 LEU A C 1
ATOM 814 O O . LEU A 1 104 ? 7.289 -2.199 9.502 1.00 70.06 104 LEU A O 1
ATOM 818 N N . SER A 1 105 ? 9.398 -1.953 8.784 1.00 60.47 105 SER A N 1
ATOM 819 C CA . SER A 1 105 ? 9.922 -3.162 9.427 1.00 60.47 105 SER A CA 1
ATOM 820 C C . SER A 1 105 ? 9.826 -3.100 10.951 1.00 60.47 105 SER A C 1
ATOM 822 O O . SER A 1 105 ? 9.605 -4.125 11.586 1.00 60.47 105 SER A O 1
ATOM 824 N N . CYS A 1 106 ? 9.946 -1.905 11.531 1.00 57.12 106 CYS A N 1
ATOM 825 C CA . CYS A 1 106 ? 9.887 -1.708 12.971 1.00 57.12 106 CYS A CA 1
ATOM 826 C C . CYS A 1 106 ? 8.441 -1.846 13.473 1.00 57.12 106 CYS A C 1
ATOM 828 O O . CYS A 1 106 ? 8.198 -2.532 14.451 1.00 57.12 106 CYS A O 1
ATOM 830 N N . VAL A 1 107 ? 7.446 -1.364 12.721 1.00 56.00 107 VAL A N 1
ATOM 831 C CA . VAL A 1 107 ? 6.011 -1.504 13.060 1.00 56.00 107 VAL A CA 1
ATOM 832 C C . VAL A 1 107 ? 5.543 -2.973 13.165 1.00 56.00 107 VAL A C 1
ATOM 834 O O . VAL A 1 107 ? 4.482 -3.251 13.722 1.00 56.00 107 VAL A O 1
ATOM 837 N N . ARG A 1 108 ? 6.310 -3.932 12.629 1.00 55.62 108 ARG A N 1
ATOM 838 C CA . ARG A 1 108 ? 5.868 -5.306 12.334 1.00 55.62 108 ARG A CA 1
ATOM 839 C C . ARG A 1 108 ? 6.393 -6.389 13.276 1.00 55.62 108 ARG A C 1
ATOM 841 O O . ARG A 1 108 ? 6.257 -7.559 12.937 1.00 55.62 108 ARG A O 1
ATOM 848 N N . GLU A 1 109 ? 6.948 -6.046 14.438 1.00 50.09 109 GLU A N 1
ATOM 849 C CA . GLU A 1 109 ? 7.718 -6.972 15.294 1.00 50.09 109 GLU A CA 1
ATOM 850 C C . GLU A 1 109 ? 7.036 -8.304 15.696 1.00 50.09 109 GLU A C 1
ATOM 852 O O . GLU A 1 109 ? 7.714 -9.155 16.267 1.00 50.09 109 GLU A O 1
ATOM 857 N N . ARG A 1 110 ? 5.740 -8.545 15.423 1.00 49.66 110 ARG A N 1
ATOM 858 C CA . ARG A 1 110 ? 5.051 -9.777 15.863 1.00 49.66 110 ARG A CA 1
ATOM 859 C C . ARG A 1 110 ? 4.178 -10.515 14.842 1.00 49.66 110 ARG A C 1
ATOM 861 O O . ARG A 1 110 ? 3.811 -11.645 15.141 1.00 49.66 110 ARG A O 1
ATOM 868 N N . GLU A 1 111 ? 3.884 -9.969 13.654 1.00 57.50 111 GLU A N 1
ATOM 869 C CA . GLU A 1 111 ? 2.985 -10.644 12.694 1.00 57.50 111 GLU A CA 1
ATOM 870 C C . GLU A 1 111 ? 3.479 -10.672 11.229 1.00 57.50 111 GLU A C 1
ATOM 872 O O . GLU A 1 111 ? 4.074 -9.703 10.720 1.00 57.50 111 GLU A O 1
ATOM 877 N N . PRO A 1 112 ? 3.227 -11.789 10.508 1.00 69.50 112 PRO A N 1
ATOM 878 C CA . PRO A 1 112 ? 3.526 -11.897 9.084 1.00 69.50 112 PRO A CA 1
ATOM 879 C C . PRO A 1 112 ? 2.746 -10.851 8.277 1.00 69.50 112 PRO A C 1
ATOM 881 O O . PRO A 1 112 ? 1.721 -10.330 8.704 1.00 69.50 112 PRO A O 1
ATOM 884 N N . LEU A 1 113 ? 3.262 -10.490 7.098 1.00 79.88 113 LEU A N 1
ATOM 885 C CA . LEU A 1 113 ? 2.643 -9.444 6.284 1.00 79.88 113 LEU A CA 1
ATOM 886 C C . LEU A 1 113 ? 1.334 -10.004 5.730 1.00 79.88 113 LEU A C 1
ATOM 888 O O . LEU A 1 113 ? 1.347 -11.011 5.025 1.00 79.88 113 LEU A O 1
ATOM 892 N N . SER A 1 114 ? 0.226 -9.342 6.021 1.00 90.06 114 SER A N 1
ATOM 893 C CA . SER A 1 114 ? -1.096 -9.721 5.530 1.00 90.06 114 SER A CA 1
ATOM 894 C C . SER A 1 114 ? -1.745 -8.559 4.800 1.00 90.06 114 SER A C 1
ATOM 896 O O . SER A 1 114 ? -1.508 -7.407 5.152 1.00 90.06 114 SER A O 1
ATOM 898 N N . LEU A 1 115 ? -2.614 -8.853 3.840 1.00 94.62 115 LEU A N 1
ATOM 899 C CA . LEU A 1 115 ? -3.560 -7.870 3.326 1.00 94.62 115 LEU A CA 1
ATOM 900 C C . LEU A 1 115 ? -4.874 -7.946 4.092 1.00 94.62 115 LEU A C 1
ATOM 902 O O . LEU A 1 115 ? -5.293 -9.012 4.534 1.00 94.62 115 LEU A O 1
ATOM 906 N N . LYS A 1 116 ? -5.519 -6.796 4.241 1.00 95.56 116 LYS A N 1
ATOM 907 C CA . LYS A 1 116 ? -6.781 -6.646 4.958 1.00 95.56 116 LYS A CA 1
ATOM 908 C C . LYS A 1 116 ? -7.933 -6.394 3.994 1.00 95.56 116 LYS A C 1
ATOM 910 O O . LYS A 1 116 ? -7.830 -5.531 3.118 1.00 95.56 116 LYS A O 1
ATOM 915 N N . CYS A 1 117 ? -9.049 -7.093 4.163 1.00 97.38 117 CYS A N 1
ATOM 916 C CA . CYS A 1 117 ? -10.273 -6.840 3.402 1.00 97.38 117 CYS A CA 1
ATOM 917 C C . CYS A 1 117 ? -11.499 -6.693 4.305 1.00 97.38 117 CYS A C 1
ATOM 919 O O . CYS A 1 117 ? -11.529 -7.127 5.454 1.00 97.38 117 CYS A O 1
ATOM 921 N N . CYS A 1 118 ? -12.526 -6.043 3.765 1.00 97.94 118 CYS A N 1
ATOM 922 C CA . CYS A 1 118 ? -13.827 -5.906 4.399 1.00 97.94 118 CYS A CA 1
ATOM 923 C C . CYS A 1 118 ? -14.835 -6.736 3.593 1.00 97.94 118 CYS A C 1
ATOM 925 O O . CYS A 1 118 ? -15.081 -6.381 2.438 1.00 97.94 118 CYS A O 1
ATOM 927 N N . PRO A 1 119 ? -15.447 -7.782 4.175 1.00 97.12 119 PRO A N 1
ATOM 928 C CA . PRO A 1 119 ? -16.504 -8.582 3.549 1.00 97.12 119 PRO A CA 1
ATOM 929 C C . PRO A 1 119 ? -17.592 -7.783 2.816 1.00 97.12 119 PRO A C 1
ATOM 931 O O . PRO A 1 119 ? -18.025 -8.146 1.724 1.00 97.12 119 PRO A O 1
ATOM 934 N N . GLN A 1 120 ? -18.025 -6.662 3.398 1.00 97.81 120 GLN A N 1
ATOM 935 C CA . GLN A 1 120 ? -19.056 -5.810 2.801 1.00 97.81 120 GLN A CA 1
ATOM 936 C C . GLN A 1 120 ? -18.523 -4.956 1.644 1.00 97.81 120 GLN A C 1
ATOM 938 O O . GLN A 1 120 ? -19.252 -4.741 0.673 1.00 97.81 120 GLN A O 1
ATOM 943 N N . CYS A 1 121 ? -17.260 -4.512 1.704 1.00 98.06 121 CYS A N 1
ATOM 944 C CA . CYS A 1 121 ? -16.619 -3.869 0.554 1.00 98.06 121 CYS A CA 1
ATOM 945 C C . CYS A 1 121 ? -16.506 -4.860 -0.601 1.00 98.06 121 CYS A C 1
ATOM 947 O O . CYS A 1 121 ? -17.008 -4.551 -1.666 1.00 98.06 121 CYS A O 1
ATOM 949 N N . VAL A 1 122 ? -16.021 -6.084 -0.357 1.00 98.19 122 VAL A N 1
ATOM 950 C CA . VAL A 1 122 ? -15.895 -7.129 -1.391 1.00 98.19 122 VAL A CA 1
ATOM 951 C C . VAL A 1 122 ? -17.210 -7.338 -2.150 1.00 98.19 122 VAL A C 1
ATOM 953 O O . VAL A 1 122 ? -17.226 -7.323 -3.378 1.00 98.19 122 VAL A O 1
ATOM 956 N N . LYS A 1 123 ? -18.338 -7.464 -1.437 1.00 97.50 123 LYS A N 1
ATOM 957 C CA . LYS A 1 123 ? -19.666 -7.583 -2.068 1.00 97.50 123 LYS A CA 1
ATOM 958 C C . LYS A 1 123 ? -20.051 -6.343 -2.877 1.00 97.50 123 LYS A C 1
ATOM 960 O O . LYS A 1 123 ? -20.576 -6.473 -3.980 1.00 97.50 123 LYS A O 1
ATOM 965 N N . SER A 1 124 ? -19.797 -5.156 -2.331 1.00 97.31 124 SER A N 1
ATOM 966 C CA . SER A 1 124 ? -20.098 -3.887 -3.002 1.00 97.31 124 SER A CA 1
ATOM 967 C C . SER A 1 124 ? -19.244 -3.694 -4.256 1.00 97.31 124 SER A C 1
ATOM 969 O O . SER A 1 124 ? -19.756 -3.262 -5.281 1.00 97.31 124 SER A O 1
ATOM 971 N N . ASP A 1 125 ? -17.963 -4.052 -4.201 1.00 98.25 125 ASP A N 1
ATOM 972 C CA . ASP A 1 125 ? -17.022 -3.938 -5.311 1.00 98.25 125 ASP A CA 1
ATOM 973 C C . ASP A 1 125 ? -17.428 -4.866 -6.456 1.00 98.25 125 ASP A C 1
ATOM 975 O O . ASP A 1 125 ? -17.491 -4.440 -7.606 1.00 98.25 125 ASP A O 1
ATOM 979 N N . ILE A 1 126 ? -17.809 -6.110 -6.147 1.00 97.38 126 ILE A N 1
ATOM 980 C CA . ILE A 1 126 ? -18.342 -7.046 -7.146 1.00 97.38 126 ILE A CA 1
ATOM 981 C C . ILE A 1 126 ? -19.640 -6.505 -7.752 1.00 97.38 126 ILE A C 1
ATOM 983 O O . ILE A 1 126 ? -19.790 -6.521 -8.970 1.00 97.38 126 ILE A O 1
ATOM 987 N N . GLY A 1 127 ? -20.556 -5.985 -6.931 1.00 97.56 127 GLY A N 1
ATOM 988 C CA . GLY A 1 127 ? -21.813 -5.413 -7.418 1.00 97.56 127 GLY A CA 1
ATOM 989 C C . GLY A 1 127 ? -21.629 -4.185 -8.318 1.00 97.56 127 GLY A C 1
ATOM 990 O O . GLY A 1 127 ? -22.353 -4.038 -9.298 1.00 97.56 127 GLY A O 1
ATOM 991 N N . ASN A 1 128 ? -20.655 -3.322 -8.014 1.00 97.88 128 ASN A N 1
ATOM 992 C CA . ASN A 1 128 ? -20.463 -2.039 -8.701 1.00 97.88 128 ASN A CA 1
ATOM 993 C C . ASN A 1 128 ? -19.447 -2.096 -9.853 1.00 97.88 128 ASN A C 1
ATOM 995 O O . ASN A 1 128 ? -19.553 -1.328 -10.809 1.00 97.88 128 ASN A O 1
ATOM 999 N N . HIS A 1 129 ? -18.443 -2.966 -9.752 1.00 97.12 129 HIS A N 1
ATOM 1000 C CA . HIS A 1 129 ? -17.293 -3.025 -10.660 1.00 97.12 129 HIS A CA 1
ATOM 1001 C C . HIS A 1 129 ? -17.084 -4.413 -11.281 1.00 97.12 129 HIS A C 1
ATOM 1003 O O . HIS A 1 129 ? -16.194 -4.578 -12.113 1.00 97.12 129 HIS A O 1
ATOM 1009 N N . GLY A 1 130 ? -17.875 -5.416 -10.886 1.00 96.06 130 GLY A N 1
ATOM 1010 C CA . GLY A 1 130 ? -17.749 -6.799 -11.355 1.00 96.06 130 GLY A CA 1
ATOM 1011 C C . GLY A 1 130 ? -16.568 -7.562 -10.753 1.00 96.06 130 GLY A C 1
ATOM 1012 O O . GLY A 1 130 ? -16.370 -8.731 -11.072 1.00 96.06 130 GLY A O 1
ATOM 1013 N N . VAL A 1 131 ? -15.772 -6.923 -9.891 1.00 96.75 131 VAL A N 1
ATOM 1014 C CA . VAL A 1 131 ? -14.548 -7.497 -9.333 1.00 96.75 131 VAL A CA 1
ATOM 1015 C C . VAL A 1 131 ? -14.220 -6.870 -7.979 1.00 96.75 131 VAL A C 1
ATOM 1017 O O . VAL A 1 131 ? -14.321 -5.657 -7.809 1.00 96.75 131 VAL A O 1
ATOM 1020 N N . ALA A 1 132 ? -13.811 -7.697 -7.018 1.00 97.69 132 ALA A N 1
ATOM 1021 C CA . ALA A 1 132 ? -13.279 -7.235 -5.740 1.00 97.69 132 ALA A CA 1
ATOM 1022 C C . ALA A 1 132 ? -11.799 -6.862 -5.855 1.00 97.69 132 ALA A C 1
ATOM 1024 O O . ALA A 1 132 ? -11.064 -7.420 -6.672 1.00 97.69 132 ALA A O 1
ATOM 1025 N N . TYR A 1 133 ? -11.338 -5.944 -5.010 1.00 98.38 133 TYR A N 1
ATOM 1026 C CA . TYR A 1 133 ? -9.951 -5.489 -5.020 1.00 98.38 133 TYR A CA 1
ATOM 1027 C C . TYR A 1 133 ? -9.470 -5.099 -3.619 1.00 98.38 133 TYR A C 1
ATOM 1029 O O . TYR A 1 133 ? -10.251 -4.825 -2.706 1.00 98.38 133 TYR A O 1
ATOM 1037 N N . TRP A 1 134 ? -8.152 -5.102 -3.414 1.00 98.25 134 TRP A N 1
ATOM 1038 C CA . TRP A 1 134 ? -7.566 -4.688 -2.144 1.00 98.25 134 TRP A CA 1
ATOM 1039 C C . TRP A 1 134 ? -7.604 -3.169 -2.030 1.00 98.25 134 TRP A C 1
ATOM 1041 O O . TRP A 1 134 ? -6.871 -2.453 -2.719 1.00 98.25 134 TRP A O 1
ATOM 1051 N N . HIS A 1 135 ? -8.448 -2.678 -1.128 1.00 98.19 135 HIS A N 1
ATOM 1052 C CA . HIS A 1 135 ? -8.499 -1.259 -0.813 1.00 98.19 135 HIS A CA 1
ATOM 1053 C C . HIS A 1 135 ? -7.240 -0.798 -0.089 1.00 98.19 135 HIS A C 1
ATOM 1055 O O . HIS A 1 135 ? -6.768 -1.449 0.850 1.00 98.19 135 HIS A O 1
ATOM 1061 N N . ARG A 1 136 ? -6.749 0.375 -0.472 1.00 96.81 136 ARG A N 1
ATOM 1062 C CA . ARG A 1 136 ? -5.609 1.045 0.139 1.00 96.81 136 ARG A CA 1
ATOM 1063 C C . ARG A 1 136 ? -5.907 1.455 1.582 1.00 96.81 136 ARG A C 1
ATOM 1065 O O . ARG A 1 136 ? -5.086 1.190 2.456 1.00 96.81 136 ARG A O 1
ATOM 1072 N N . SER A 1 137 ? -7.084 2.018 1.860 1.00 96.25 137 SER A N 1
ATOM 1073 C CA . SER A 1 137 ? -7.462 2.454 3.216 1.00 96.25 137 SER A CA 1
ATOM 1074 C C . SER A 1 137 ? -7.481 1.329 4.257 1.00 96.25 137 SER A C 1
ATOM 1076 O O . SER A 1 137 ? -7.160 1.564 5.421 1.00 96.25 137 SER A O 1
ATOM 1078 N N . HIS A 1 138 ? -7.784 0.094 3.850 1.00 96.56 138 HIS A N 1
ATOM 1079 C CA . HIS A 1 138 ? -7.725 -1.071 4.736 1.00 96.56 138 HIS A CA 1
ATOM 1080 C C . HIS A 1 138 ? -6.293 -1.440 5.142 1.00 96.56 138 HIS A C 1
ATOM 1082 O O . HIS A 1 138 ? -6.107 -2.104 6.155 1.00 96.56 138 HIS A O 1
ATOM 1088 N N . GLN A 1 139 ? -5.282 -1.030 4.371 1.00 95.12 139 GLN A N 1
ATOM 1089 C CA . GLN A 1 139 ? -3.892 -1.431 4.592 1.00 95.12 139 GLN A CA 1
ATOM 1090 C C . GLN A 1 139 ? -3.128 -0.509 5.547 1.00 95.12 139 GLN A C 1
ATOM 1092 O O . GLN A 1 139 ? -1.962 -0.775 5.841 1.00 95.12 139 GLN A O 1
ATOM 1097 N N . ILE A 1 140 ? -3.746 0.576 6.026 1.00 90.25 140 ILE A N 1
ATOM 1098 C CA . ILE A 1 140 ? -3.078 1.524 6.922 1.00 90.25 140 ILE A CA 1
ATOM 1099 C C . ILE A 1 140 ? -2.617 0.774 8.192 1.00 90.25 140 ILE A C 1
ATOM 1101 O O . ILE A 1 140 ? -3.425 0.075 8.823 1.00 90.25 140 ILE A O 1
ATOM 1105 N N . PRO A 1 141 ? -1.330 0.874 8.580 1.00 85.69 141 PRO A N 1
ATOM 1106 C CA . PRO A 1 141 ? -0.831 0.227 9.790 1.00 85.69 141 PRO A CA 1
ATOM 1107 C C . PRO A 1 141 ? -1.603 0.668 11.042 1.00 85.69 141 PRO A C 1
ATOM 1109 O O . PRO A 1 141 ? -1.859 1.855 11.229 1.00 85.69 141 PRO A O 1
ATOM 1112 N N . GLY A 1 142 ? -1.982 -0.291 11.891 1.00 81.50 142 GLY A N 1
ATOM 1113 C CA . GLY A 1 142 ? -2.768 -0.050 13.110 1.00 81.50 142 GLY A CA 1
ATOM 1114 C C . GLY A 1 142 ? -4.275 0.137 12.902 1.00 81.50 142 GLY A C 1
ATOM 1115 O O . GLY A 1 142 ? -5.006 0.259 13.882 1.00 81.50 142 GLY A O 1
ATOM 1116 N N . ILE A 1 143 ? -4.760 0.160 11.656 1.00 88.00 143 ILE A N 1
ATOM 1117 C CA . ILE A 1 143 ? -6.190 0.294 11.356 1.00 88.00 143 ILE A CA 1
ATOM 1118 C C . ILE A 1 143 ? -6.819 -1.072 11.141 1.00 88.00 143 ILE A C 1
ATOM 1120 O O . ILE A 1 143 ? -6.616 -1.697 10.107 1.00 88.00 143 ILE A O 1
ATOM 1124 N N . GLU A 1 144 ? -7.635 -1.501 12.095 1.00 92.88 144 GLU A N 1
ATOM 1125 C CA . GLU A 1 144 ? -8.199 -2.856 12.117 1.00 92.88 144 GLU A CA 1
ATOM 1126 C C . GLU A 1 144 ? -9.698 -2.905 11.781 1.00 92.88 144 GLU A C 1
ATOM 1128 O O . GLU A 1 144 ? -10.273 -3.976 11.622 1.00 92.88 144 GLU A O 1
ATOM 1133 N N . ALA A 1 145 ? -10.346 -1.750 11.611 1.00 95.31 145 ALA A N 1
ATOM 1134 C CA . ALA A 1 145 ? -11.745 -1.647 11.199 1.00 95.31 145 ALA A CA 1
ATOM 1135 C C . ALA A 1 145 ? -11.877 -1.025 9.802 1.00 95.31 145 ALA A C 1
ATOM 1137 O O . ALA A 1 145 ? -11.033 -0.244 9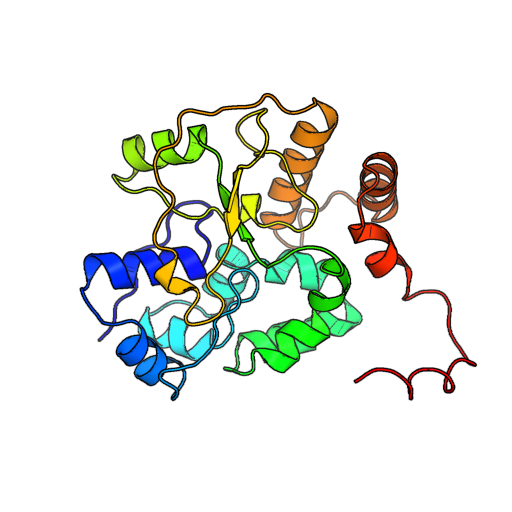.361 1.00 95.31 145 ALA A O 1
ATOM 1138 N N . CYS A 1 146 ? -12.959 -1.350 9.096 1.00 98.06 146 CYS A N 1
ATO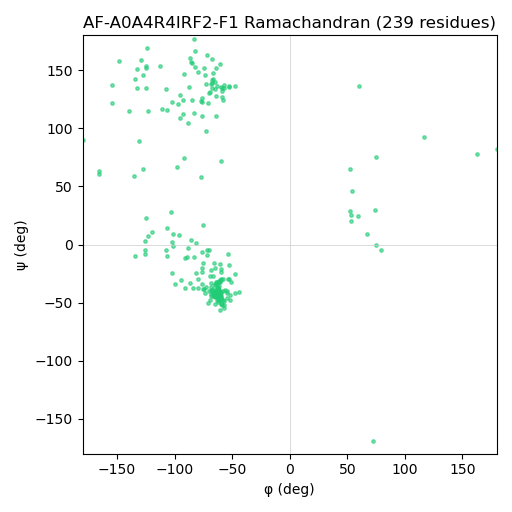M 1139 C CA . CYS A 1 146 ? -13.265 -0.720 7.816 1.00 98.06 146 CYS A CA 1
ATOM 1140 C C . CYS A 1 146 ? -13.740 0.728 8.026 1.00 98.06 146 CYS A C 1
ATOM 1142 O O . CYS A 1 146 ? -14.546 1.010 8.901 1.00 98.06 146 CYS A O 1
ATOM 1144 N N . SER A 1 147 ? -13.289 1.665 7.192 1.00 96.62 147 SER A N 1
ATOM 1145 C CA . SER A 1 147 ? -13.708 3.074 7.279 1.00 96.62 147 SER A CA 1
ATOM 1146 C C . SER A 1 147 ? -15.125 3.334 6.738 1.00 96.62 147 SER A C 1
ATOM 1148 O O . SER A 1 147 ? -15.705 4.386 7.007 1.00 96.62 147 SER A O 1
ATOM 1150 N N . LYS A 1 148 ? -15.693 2.387 5.977 1.00 97.81 148 LYS A N 1
ATOM 1151 C CA . LYS A 1 148 ? -17.044 2.459 5.389 1.00 97.81 148 LYS A CA 1
ATOM 1152 C C . LYS A 1 148 ? -18.080 1.667 6.190 1.00 97.81 148 LYS A C 1
ATOM 1154 O O . LYS A 1 148 ? -19.231 2.081 6.280 1.00 97.81 148 LYS A O 1
ATOM 1159 N N . HIS A 1 149 ? -17.661 0.555 6.789 1.00 97.44 149 HIS A N 1
ATOM 1160 C CA . HIS A 1 149 ? -18.529 -0.392 7.485 1.00 97.44 149 HIS A CA 1
ATOM 1161 C C . HIS A 1 149 ? -18.022 -0.600 8.922 1.00 97.44 149 HIS A C 1
ATOM 1163 O O . HIS A 1 149 ? -16.823 -0.815 9.086 1.00 97.44 149 HIS A O 1
ATOM 1169 N N . PRO A 1 150 ? -18.877 -0.594 9.962 1.00 96.38 150 PRO A N 1
ATOM 1170 C CA . PRO A 1 150 ? -18.461 -0.759 11.361 1.00 96.38 150 PRO A CA 1
ATOM 1171 C C . PRO A 1 150 ? -18.147 -2.231 11.698 1.00 96.38 150 PRO A C 1
ATOM 1173 O O . PRO A 1 150 ? -18.775 -2.853 12.560 1.00 96.38 150 PRO A O 1
ATOM 1176 N N . ILE A 1 151 ? -17.200 -2.817 10.965 1.00 96.12 151 ILE A N 1
ATOM 1177 C CA . ILE A 1 151 ? -16.752 -4.204 11.097 1.00 96.12 151 ILE A CA 1
ATOM 1178 C C . ILE A 1 151 ? -15.226 -4.283 11.118 1.00 96.12 151 ILE A C 1
ATOM 1180 O O . ILE A 1 151 ? -14.539 -3.446 10.525 1.00 96.12 151 ILE A O 1
ATOM 1184 N N . TRP A 1 152 ? -14.710 -5.307 11.793 1.00 96.75 152 TRP A N 1
ATOM 1185 C CA . TRP A 1 152 ? -13.291 -5.651 11.764 1.00 96.75 152 TRP A CA 1
ATOM 1186 C C . TRP A 1 152 ? -12.880 -6.133 10.373 1.00 96.75 152 TRP A C 1
ATOM 1188 O O . TRP A 1 152 ? -13.643 -6.823 9.690 1.00 96.75 152 TRP A O 1
ATOM 1198 N N . LEU A 1 153 ? -11.670 -5.762 9.968 1.00 96.31 153 LEU A N 1
ATOM 1199 C CA . LEU A 1 153 ? -11.042 -6.231 8.745 1.00 96.31 153 LEU A CA 1
ATOM 1200 C C . LEU A 1 153 ? -10.596 -7.686 8.911 1.00 96.31 153 LEU A C 1
ATOM 1202 O O . LEU A 1 153 ? -10.197 -8.124 9.987 1.00 96.31 153 LEU A O 1
ATOM 1206 N N . VAL A 1 154 ? -10.671 -8.436 7.819 1.00 95.31 154 VAL A N 1
ATOM 1207 C CA . VAL A 1 154 ? -10.195 -9.816 7.742 1.00 95.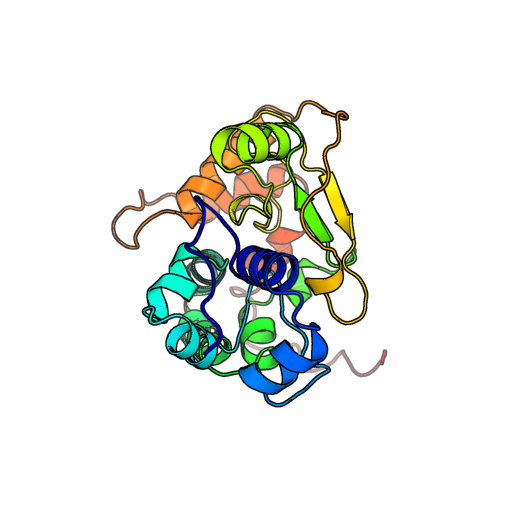31 154 VAL A CA 1
ATOM 1208 C C . VAL A 1 154 ? -8.782 -9.801 7.179 1.00 95.31 154 VAL A C 1
ATOM 1210 O O . VAL A 1 154 ? -8.541 -9.197 6.134 1.00 95.31 154 VAL A O 1
ATOM 1213 N N . HIS A 1 155 ? -7.857 -10.465 7.869 1.00 93.31 155 HIS A N 1
ATOM 1214 C CA . HIS A 1 155 ? -6.470 -10.603 7.439 1.00 93.31 155 HIS A CA 1
ATOM 1215 C C . HIS A 1 155 ? -6.312 -11.817 6.534 1.00 93.31 155 HIS A C 1
ATOM 1217 O O . HIS A 1 155 ? -6.779 -12.909 6.851 1.00 93.31 155 HIS A O 1
ATOM 1223 N N . VAL A 1 156 ? -5.586 -11.630 5.440 1.00 93.12 156 VAL A N 1
ATOM 1224 C CA . VAL A 1 156 ? -5.178 -12.688 4.522 1.00 93.12 156 VAL A CA 1
ATOM 1225 C C . VAL A 1 156 ? -3.660 -12.660 4.431 1.00 93.12 156 VAL A C 1
ATOM 1227 O O . VAL A 1 156 ? -3.069 -11.671 3.993 1.00 93.12 156 VAL A O 1
ATOM 1230 N N . ALA A 1 157 ? -3.021 -13.726 4.909 1.00 90.50 157 ALA A N 1
ATOM 1231 C CA . ALA A 1 157 ? -1.569 -13.840 4.912 1.00 90.50 157 ALA A CA 1
ATOM 1232 C C . ALA A 1 157 ? -1.024 -13.834 3.478 1.00 90.50 157 ALA A C 1
ATOM 1234 O O . ALA A 1 157 ? -1.561 -14.501 2.593 1.00 90.50 157 ALA A O 1
ATOM 1235 N N . LEU A 1 158 ? 0.051 -13.081 3.246 1.00 88.62 158 LEU A N 1
ATOM 1236 C CA . LEU A 1 158 ? 0.740 -13.105 1.960 1.00 88.62 158 LEU A CA 1
ATOM 1237 C C . LEU A 1 158 ? 1.649 -14.329 1.863 1.00 88.62 158 LEU A C 1
ATOM 1239 O O . LEU A 1 158 ? 2.241 -14.729 2.866 1.00 88.62 158 LEU A O 1
ATOM 1243 N N . PRO A 1 159 ? 1.839 -14.880 0.654 1.00 85.56 159 PRO A N 1
ATOM 1244 C CA . PRO A 1 159 ? 2.834 -15.917 0.455 1.00 85.56 159 PRO A CA 1
ATOM 1245 C C . PRO A 1 159 ? 4.245 -15.342 0.649 1.00 85.56 159 PRO A C 1
ATOM 1247 O O . PRO A 1 159 ? 4.524 -14.188 0.302 1.00 85.56 159 PRO A O 1
ATOM 1250 N N . ASP A 1 160 ? 5.158 -16.176 1.150 1.00 76.81 160 ASP A N 1
ATOM 1251 C CA . ASP A 1 160 ? 6.551 -15.789 1.425 1.00 76.81 160 ASP A CA 1
ATOM 1252 C C . ASP A 1 160 ? 7.298 -15.316 0.171 1.00 76.81 160 ASP A C 1
ATOM 1254 O O . ASP A 1 160 ? 8.209 -14.486 0.235 1.00 76.81 160 ASP A O 1
ATOM 1258 N N . ARG A 1 161 ? 6.913 -15.844 -0.994 1.00 77.50 161 ARG A N 1
ATOM 1259 C CA . ARG A 1 161 ? 7.480 -15.510 -2.302 1.00 77.50 161 ARG A CA 1
ATOM 1260 C C . ARG A 1 161 ? 6.369 -15.129 -3.261 1.00 77.50 161 ARG A C 1
ATOM 1262 O O . ARG A 1 161 ? 5.300 -15.723 -3.229 1.00 77.50 161 ARG A O 1
ATOM 1269 N N . ILE A 1 162 ? 6.673 -14.192 -4.161 1.00 79.50 162 ILE A N 1
ATOM 1270 C CA . ILE A 1 162 ? 5.767 -13.771 -5.239 1.00 79.50 162 ILE A CA 1
ATOM 1271 C C . ILE A 1 162 ? 4.393 -13.393 -4.665 1.00 79.50 162 ILE A C 1
ATOM 1273 O O . ILE A 1 162 ? 3.372 -14.034 -4.900 1.00 79.50 162 ILE A O 1
ATOM 1277 N N . ARG A 1 163 ? 4.394 -12.325 -3.865 1.00 82.25 163 ARG A N 1
ATOM 1278 C CA . ARG A 1 163 ? 3.241 -11.866 -3.080 1.00 82.25 163 ARG A CA 1
ATOM 1279 C C . ARG A 1 163 ? 1.963 -11.678 -3.897 1.00 82.25 163 ARG A C 1
ATOM 1281 O O . ARG A 1 163 ? 0.881 -11.839 -3.352 1.00 82.25 163 ARG A O 1
ATOM 1288 N N . THR A 1 164 ? 2.070 -11.342 -5.182 1.00 85.75 164 THR A N 1
ATOM 1289 C CA . THR A 1 164 ? 0.917 -11.135 -6.074 1.00 85.75 164 THR A CA 1
ATOM 1290 C C . THR A 1 164 ? 0.109 -12.412 -6.329 1.00 85.75 164 THR A C 1
ATOM 1292 O O . THR A 1 164 ? -1.043 -12.318 -6.738 1.00 85.75 164 THR A O 1
ATOM 1295 N N . ASN A 1 165 ? 0.652 -13.597 -6.027 1.00 88.38 165 ASN A N 1
ATOM 1296 C CA . ASN A 1 165 ? -0.085 -14.861 -6.115 1.00 88.38 165 ASN A CA 1
ATOM 1297 C C . ASN A 1 165 ? -1.176 -15.011 -5.038 1.00 88.38 165 ASN A C 1
ATOM 1299 O O . ASN A 1 165 ? -1.920 -15.983 -5.084 1.00 88.38 165 ASN A O 1
ATOM 1303 N N . ILE A 1 166 ? -1.295 -14.066 -4.096 1.00 92.75 166 ILE A N 1
ATOM 1304 C CA . ILE A 1 166 ? -2.433 -13.998 -3.166 1.00 92.75 166 ILE A CA 1
ATOM 1305 C C . ILE A 1 166 ? -3.783 -13.848 -3.889 1.00 92.75 166 ILE A C 1
ATOM 1307 O O . ILE A 1 166 ? -4.811 -14.207 -3.329 1.00 92.75 166 ILE A O 1
ATOM 1311 N N . GLY A 1 167 ? -3.789 -13.333 -5.124 1.00 94.00 167 GLY A N 1
ATOM 1312 C CA . GLY A 1 167 ? -5.020 -13.104 -5.874 1.00 94.00 167 GLY A CA 1
ATOM 1313 C C . GLY A 1 167 ? -5.842 -11.924 -5.346 1.00 94.00 167 GLY A C 1
ATOM 1314 O O . GLY A 1 167 ? -5.370 -11.086 -4.570 1.00 94.00 167 GLY A O 1
ATOM 1315 N N . LEU A 1 168 ? -7.069 -11.810 -5.849 1.00 96.44 168 LEU A N 1
ATOM 1316 C CA . LEU A 1 168 ? -8.028 -10.792 -5.421 1.00 96.44 168 LEU A CA 1
ATOM 1317 C C . LEU A 1 168 ? -8.797 -11.274 -4.179 1.00 96.44 168 LEU A C 1
ATOM 1319 O O . LEU A 1 168 ? -8.878 -12.482 -3.959 1.00 96.44 168 LEU A O 1
ATOM 1323 N N . PRO A 1 169 ? -9.362 -10.366 -3.362 1.00 96.06 169 PRO A N 1
ATOM 1324 C CA . PRO A 1 169 ? -10.132 -10.765 -2.190 1.00 96.06 169 PRO A CA 1
ATOM 1325 C C . PRO A 1 169 ? -11.319 -11.657 -2.566 1.00 96.06 169 PRO A C 1
ATOM 1327 O O . PRO A 1 169 ? -12.109 -11.309 -3.445 1.00 96.06 169 PRO A O 1
ATOM 1330 N N . GLU A 1 170 ? -11.477 -12.768 -1.856 1.00 92.12 170 GLU A N 1
ATOM 1331 C CA . GLU A 1 170 ? -12.619 -13.665 -2.024 1.00 92.12 170 GLU A CA 1
ATOM 1332 C C . GLU A 1 170 ? -13.829 -13.204 -1.202 1.00 92.12 170 GLU A C 1
ATOM 1334 O O . GLU A 1 170 ? -13.703 -12.505 -0.189 1.00 92.12 170 GLU A O 1
ATOM 1339 N N . ILE A 1 171 ? -15.024 -13.616 -1.634 1.00 90.69 171 ILE A N 1
ATOM 1340 C CA . ILE A 1 171 ? -16.254 -13.385 -0.876 1.00 90.69 171 ILE A CA 1
ATOM 1341 C C . ILE A 1 171 ? -16.162 -14.147 0.445 1.00 90.69 171 ILE A C 1
ATOM 1343 O O . ILE A 1 171 ? -15.942 -15.353 0.479 1.00 90.69 171 ILE A O 1
ATOM 1347 N N . ASN A 1 172 ? -16.400 -13.427 1.535 1.00 87.12 172 ASN A N 1
ATOM 1348 C CA . ASN A 1 172 ? -16.539 -13.992 2.864 1.00 87.12 172 ASN A CA 1
ATOM 1349 C C . ASN A 1 172 ? -17.788 -13.385 3.509 1.00 87.12 172 ASN A C 1
ATOM 1351 O O . ASN A 1 172 ? -18.000 -12.178 3.416 1.00 87.12 172 ASN A O 1
ATOM 1355 N N . ASP A 1 173 ? -18.622 -14.200 4.148 1.00 85.25 173 ASP A N 1
ATOM 1356 C CA . ASP A 1 173 ? -19.833 -13.734 4.833 1.00 85.25 173 ASP A CA 1
ATOM 1357 C C . ASP A 1 173 ? -19.597 -13.400 6.313 1.00 85.25 173 ASP A C 1
ATOM 1359 O O . ASP A 1 173 ? -20.437 -12.763 6.956 1.00 85.25 173 ASP A O 1
ATOM 1363 N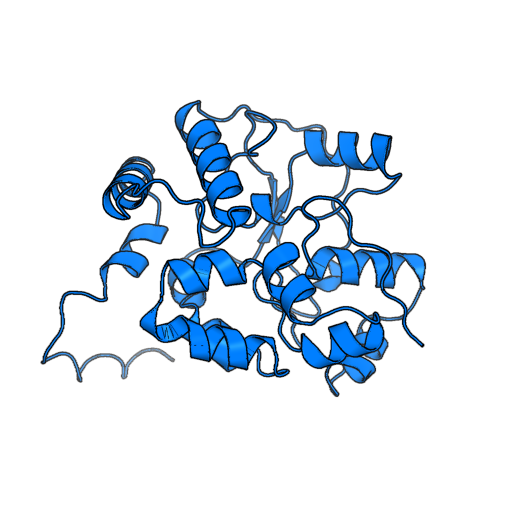 N . LEU A 1 174 ? -18.439 -13.773 6.861 1.00 87.62 174 LEU A N 1
ATOM 1364 C CA . LEU A 1 174 ? -18.097 -13.570 8.263 1.00 87.62 174 LEU A CA 1
ATOM 1365 C C . LEU A 1 174 ? -17.808 -12.093 8.550 1.00 87.62 174 LEU A C 1
ATOM 1367 O O . LEU A 1 174 ? -16.703 -11.595 8.355 1.00 87.62 174 LEU A O 1
ATOM 1371 N N . CYS A 1 175 ? -18.817 -11.395 9.067 1.00 90.12 175 CYS A N 1
ATOM 1372 C CA . CYS A 1 175 ? -18.710 -10.012 9.519 1.00 90.12 175 CYS A CA 1
ATOM 1373 C C . CYS A 1 175 ? -18.722 -9.946 11.050 1.00 90.12 175 CYS A C 1
ATOM 1375 O O . CYS A 1 175 ? -19.737 -10.241 11.682 1.00 90.12 175 CYS A O 1
ATOM 1377 N N . ARG A 1 176 ? -17.626 -9.486 11.662 1.00 93.81 176 ARG A N 1
ATOM 1378 C CA . ARG A 1 176 ? -17.573 -9.189 13.102 1.00 93.81 176 ARG A CA 1
ATOM 1379 C C . ARG A 1 176 ? -17.672 -7.682 13.314 1.00 93.81 176 ARG A C 1
ATOM 1381 O O . ARG A 1 176 ? -16.834 -6.946 12.804 1.00 93.81 176 ARG A O 1
ATOM 1388 N N . LYS A 1 177 ? -18.662 -7.216 14.082 1.00 96.12 177 LYS A N 1
ATOM 1389 C CA . LYS A 1 177 ? -18.810 -5.785 14.406 1.00 96.12 177 LYS A CA 1
ATOM 1390 C C . LYS A 1 177 ? -17.572 -5.246 15.129 1.00 96.12 177 LYS A C 1
ATOM 1392 O O . LYS A 1 177 ? -17.075 -5.895 16.053 1.00 96.12 177 LYS A O 1
ATOM 1397 N N . SER A 1 178 ? -17.104 -4.071 14.714 1.00 92.88 178 SER A N 1
ATOM 1398 C CA . SER A 1 178 ? -16.027 -3.347 15.390 1.00 92.88 178 SER A CA 1
ATOM 1399 C C . SER A 1 178 ? -16.549 -2.542 16.575 1.00 92.88 178 SER A C 1
ATOM 1401 O O . SER A 1 178 ? -17.753 -2.318 16.712 1.00 92.88 178 SER A O 1
ATOM 1403 N N . SER A 1 179 ? -15.637 -2.075 17.428 1.00 90.81 179 SER A N 1
ATOM 1404 C CA . SER A 1 179 ? -15.972 -1.016 18.381 1.00 90.81 179 SER A CA 1
ATOM 1405 C C . SER A 1 179 ? -16.233 0.303 17.638 1.00 90.81 179 SER A C 1
ATOM 1407 O O . SER A 1 179 ? -15.775 0.496 16.503 1.00 90.81 179 SER A O 1
ATOM 1409 N N . GLN A 1 180 ? -16.943 1.225 18.292 1.00 88.50 180 GLN A N 1
ATOM 1410 C CA . GLN A 1 180 ? -17.158 2.574 17.768 1.00 88.50 180 GLN A CA 1
ATOM 1411 C C . GLN A 1 180 ? -15.827 3.327 17.614 1.00 88.50 180 GLN A C 1
ATOM 1413 O O . GLN A 1 180 ? -15.569 3.896 16.557 1.00 88.50 180 GLN A O 1
ATOM 1418 N N . SER A 1 181 ? -14.942 3.254 18.616 1.00 83.31 181 SER A N 1
ATOM 1419 C CA . SER A 1 181 ? -13.636 3.925 18.593 1.00 83.31 181 SER A CA 1
ATOM 1420 C C . SER A 1 181 ? -12.755 3.453 17.434 1.00 83.31 181 SER A C 1
ATOM 1422 O O . SER A 1 181 ? -12.132 4.268 16.756 1.00 83.31 181 SER A O 1
ATOM 1424 N N . SER A 1 182 ? -12.728 2.145 17.151 1.00 86.69 182 SER A N 1
ATOM 1425 C CA . SER A 1 182 ? -11.959 1.60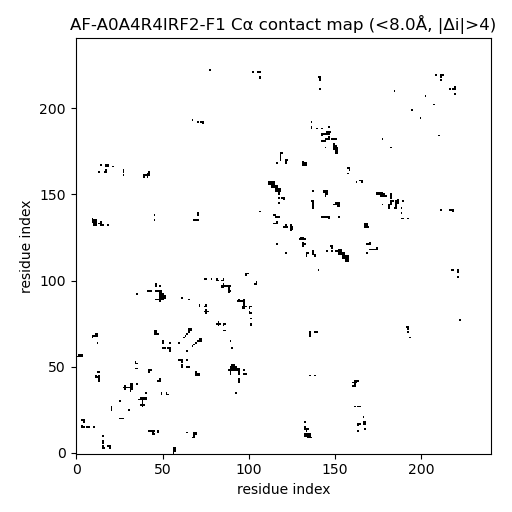4 16.022 1.00 86.69 182 SER A CA 1
ATOM 1426 C C . SER A 1 182 ? -12.548 2.025 14.674 1.00 86.69 182 SER A C 1
ATOM 1428 O O . SER A 1 182 ? -11.795 2.328 13.750 1.00 86.69 182 SER A O 1
ATOM 1430 N N . PHE A 1 183 ? -13.879 2.099 14.561 1.00 90.69 183 PHE A N 1
ATOM 1431 C CA . PHE A 1 183 ? -14.544 2.594 13.354 1.00 90.69 183 PHE A CA 1
ATOM 1432 C C . PHE A 1 183 ? -14.255 4.083 13.103 1.00 90.69 183 PHE A C 1
ATOM 1434 O O . PHE A 1 183 ? -13.930 4.484 11.983 1.00 90.69 183 PHE A O 1
ATOM 1441 N N . GLU A 1 184 ? -14.315 4.911 14.146 1.00 86.50 184 GLU A N 1
ATOM 1442 C CA . GLU A 1 184 ? -13.989 6.338 14.068 1.00 86.50 184 GLU A CA 1
ATOM 1443 C C . GLU A 1 184 ? -12.523 6.577 13.710 1.00 86.50 184 GLU A C 1
ATOM 1445 O O . GLU A 1 184 ? -12.236 7.398 12.833 1.00 86.50 184 GLU A O 1
ATOM 1450 N N . LEU A 1 185 ? -11.605 5.811 14.308 1.00 85.19 185 LEU A N 1
ATOM 1451 C CA . LEU A 1 185 ? -10.192 5.863 13.951 1.00 85.19 185 LEU A CA 1
ATOM 1452 C C . LEU A 1 185 ? -9.975 5.488 12.479 1.00 85.19 185 LEU A C 1
ATOM 1454 O O . LEU A 1 185 ? -9.263 6.197 11.772 1.00 85.19 185 LEU A O 1
ATOM 1458 N N . ALA A 1 186 ? -10.622 4.428 11.987 1.00 90.81 186 ALA A N 1
ATOM 1459 C CA . ALA A 1 186 ? -10.528 4.032 10.582 1.00 90.81 186 ALA A CA 1
ATOM 1460 C C . ALA A 1 186 ? -11.034 5.133 9.635 1.00 90.81 186 ALA A C 1
ATOM 1462 O O . ALA A 1 186 ? -10.418 5.413 8.603 1.00 90.81 186 ALA A O 1
ATOM 1463 N N . ARG A 1 187 ? -12.134 5.811 9.991 1.00 91.56 187 ARG A N 1
ATOM 1464 C CA . ARG A 1 187 ? -12.647 6.967 9.235 1.00 91.56 187 ARG A CA 1
ATOM 1465 C C . ARG A 1 187 ? -11.666 8.132 9.232 1.00 91.56 187 ARG A C 1
ATOM 1467 O O . ARG A 1 187 ? -11.475 8.751 8.186 1.00 91.56 187 ARG A O 1
ATOM 1474 N N . TYR A 1 188 ? -11.059 8.432 10.377 1.00 87.12 188 TYR A N 1
ATOM 1475 C CA . TYR A 1 188 ? -10.040 9.470 10.487 1.00 87.12 188 TYR A CA 1
ATOM 1476 C C . TYR A 1 188 ? -8.812 9.143 9.627 1.00 87.12 188 TYR A C 1
ATOM 1478 O O . TYR A 1 188 ? -8.406 9.959 8.802 1.00 87.12 188 TYR A O 1
ATOM 1486 N N . ALA A 1 189 ? -8.284 7.925 9.743 1.00 87.00 189 ALA A N 1
ATOM 1487 C CA . ALA A 1 189 ? -7.120 7.472 8.990 1.00 87.00 189 ALA A CA 1
ATOM 1488 C C . ALA A 1 189 ? -7.364 7.471 7.473 1.00 87.00 189 ALA A C 1
ATOM 1490 O O . ALA A 1 189 ? -6.493 7.879 6.710 1.00 87.00 189 ALA A O 1
ATOM 1491 N N . ASN A 1 190 ? -8.562 7.096 7.015 1.00 92.00 190 ASN A N 1
ATOM 1492 C CA . ASN A 1 190 ? -8.908 7.171 5.595 1.00 92.00 190 ASN A CA 1
ATOM 1493 C C . ASN A 1 190 ? -8.952 8.620 5.071 1.00 92.00 190 ASN A C 1
ATOM 1495 O O . ASN A 1 190 ? -8.476 8.908 3.970 1.00 92.00 190 ASN A O 1
ATOM 1499 N N . LYS A 1 191 ? -9.487 9.555 5.870 1.00 88.56 191 LYS A N 1
ATOM 1500 C CA . LYS A 1 191 ? -9.439 10.989 5.541 1.00 88.56 191 LYS A CA 1
ATOM 1501 C C . LYS A 1 191 ? -8.000 11.492 5.484 1.00 88.56 191 LYS A C 1
ATOM 1503 O O . LYS A 1 191 ? -7.666 12.215 4.555 1.00 88.56 191 LYS A O 1
ATOM 1508 N N . PHE A 1 192 ? -7.161 11.076 6.433 1.00 84.62 192 PHE A N 1
ATOM 1509 C CA . PHE A 1 192 ? -5.736 11.394 6.446 1.00 84.62 192 PHE A CA 1
ATOM 1510 C C . PHE A 1 192 ? -5.058 10.884 5.160 1.00 84.62 192 PHE A C 1
ATOM 1512 O O . PHE A 1 192 ? -4.475 11.648 4.398 1.00 84.62 192 PHE A O 1
ATOM 1519 N N . LEU A 1 193 ? -5.230 9.610 4.817 1.00 88.94 193 LEU A N 1
ATOM 1520 C CA . LEU A 1 193 ? -4.690 9.034 3.583 1.00 88.94 193 LEU A CA 1
ATOM 1521 C C . LEU A 1 193 ? -5.115 9.805 2.315 1.00 88.94 193 LEU A C 1
ATOM 1523 O O . LEU A 1 193 ? -4.293 10.009 1.427 1.00 88.94 193 LEU A O 1
ATOM 1527 N N . SER A 1 194 ? -6.370 10.259 2.250 1.00 84.38 194 SER A N 1
ATOM 1528 C CA . SER A 1 194 ? -6.949 10.913 1.063 1.00 84.38 194 SER A CA 1
ATOM 1529 C C . SER A 1 194 ? -6.757 12.435 1.006 1.00 84.38 194 SER A C 1
ATOM 1531 O O . SER A 1 194 ? -7.074 13.055 -0.008 1.00 84.38 194 SER A O 1
ATOM 1533 N N . ALA A 1 195 ? -6.293 13.068 2.084 1.00 75.88 195 ALA A N 1
ATOM 1534 C CA . ALA A 1 195 ? -6.158 14.519 2.137 1.00 75.88 195 ALA A CA 1
ATOM 1535 C C . ALA A 1 195 ? -5.062 15.017 1.183 1.00 75.88 195 ALA A C 1
ATOM 1537 O O . ALA A 1 195 ? -3.995 14.408 1.087 1.00 75.88 195 ALA A O 1
ATOM 1538 N N . LYS A 1 196 ? -5.301 16.157 0.528 1.00 67.38 196 LYS A N 1
ATOM 1539 C CA . LYS A 1 196 ? -4.246 16.954 -0.120 1.00 67.38 196 LYS A CA 1
ATOM 1540 C C . LYS A 1 196 ? -3.435 17.687 0.956 1.00 67.38 196 LYS A C 1
ATOM 1542 O O . LYS A 1 196 ? -3.982 17.976 2.021 1.00 67.38 196 LYS A O 1
ATOM 1547 N N . GLU A 1 197 ? -2.159 17.978 0.691 1.00 57.59 197 GLU A N 1
ATOM 1548 C CA . GLU A 1 197 ? -1.229 18.589 1.666 1.00 57.59 197 GLU A CA 1
ATOM 1549 C C . GLU A 1 197 ? -1.787 19.857 2.340 1.00 57.59 197 GLU A C 1
ATOM 1551 O O . GLU A 1 197 ? -1.568 20.071 3.528 1.00 57.59 197 GLU A O 1
ATOM 1556 N N . GLU A 1 198 ? -2.603 20.633 1.627 1.00 51.66 198 GLU A N 1
ATOM 1557 C CA . GLU A 1 198 ? -3.145 21.923 2.073 1.00 51.66 198 GLU A CA 1
ATOM 1558 C C . GLU A 1 198 ? -4.401 21.828 2.970 1.00 51.66 198 GLU A C 1
ATOM 1560 O O . GLU A 1 198 ? -4.820 22.824 3.553 1.00 51.66 198 GLU A O 1
ATOM 1565 N N . SER A 1 199 ? -5.033 20.653 3.102 1.00 46.72 199 SER A N 1
ATOM 1566 C CA . SER A 1 199 ? -6.389 20.519 3.675 1.00 46.72 199 SER A CA 1
ATOM 1567 C C . SER A 1 199 ? -6.432 20.031 5.131 1.00 46.72 199 SER A C 1
ATOM 1569 O O . SER A 1 199 ? -7.510 19.696 5.639 1.00 46.72 199 SER A O 1
ATOM 1571 N N . TYR A 1 200 ? -5.297 19.944 5.820 1.00 50.06 200 TYR A N 1
ATOM 1572 C CA . TYR A 1 200 ? -5.306 19.448 7.189 1.00 50.06 200 TYR A CA 1
ATOM 1573 C C . TYR A 1 200 ? -5.803 20.504 8.176 1.00 50.06 200 TYR A C 1
ATOM 1575 O O . TYR A 1 200 ? -5.171 21.554 8.317 1.00 50.06 200 TYR A O 1
ATOM 1583 N N . PRO A 1 201 ? -6.855 20.224 8.970 1.00 41.19 201 PRO A N 1
ATOM 1584 C CA . PRO A 1 201 ? -6.923 20.856 10.276 1.00 41.19 201 PRO A CA 1
ATOM 1585 C C . PRO A 1 201 ? -5.633 20.484 11.018 1.00 41.19 201 PRO A C 1
ATOM 1587 O O . PRO A 1 201 ? -5.208 19.328 10.949 1.00 41.19 201 PRO A O 1
ATOM 1590 N N . LYS A 1 202 ? -5.008 21.444 11.714 1.00 43.69 202 LYS A N 1
ATOM 1591 C CA . LYS A 1 202 ? -3.929 21.197 12.687 1.00 43.69 202 LYS A CA 1
ATOM 1592 C C . LYS A 1 202 ? -4.460 20.292 13.807 1.00 43.69 202 LYS A C 1
ATOM 1594 O O . LYS A 1 202 ? -4.735 20.740 14.912 1.00 43.69 202 LYS A O 1
ATOM 1599 N N . ILE A 1 203 ? -4.676 19.020 13.515 1.00 45.19 203 ILE A N 1
ATOM 1600 C CA . ILE A 1 203 ? -4.861 17.990 14.518 1.00 45.19 203 ILE A CA 1
ATOM 1601 C C . ILE A 1 203 ? -3.444 17.620 14.896 1.00 45.19 203 ILE A C 1
ATOM 1603 O O . ILE A 1 203 ? -2.680 17.160 14.047 1.00 45.19 203 ILE A O 1
ATOM 1607 N N . SER A 1 204 ? -3.075 17.926 16.139 1.00 49.88 204 SER A N 1
ATOM 1608 C CA . SER A 1 204 ? -1.754 17.576 16.631 1.00 49.88 204 SER A CA 1
ATOM 1609 C C . SER A 1 204 ? -1.529 16.086 16.385 1.00 49.88 204 SER A C 1
ATOM 1611 O O . SER A 1 204 ? -2.413 15.270 16.665 1.00 49.88 204 SER A O 1
ATOM 1613 N N . LEU A 1 205 ? -0.340 15.725 15.898 1.00 53.94 205 LEU A N 1
ATOM 1614 C CA . LEU A 1 205 ? 0.131 14.339 15.916 1.00 53.94 205 LEU A CA 1
ATOM 1615 C C . LEU A 1 205 ? -0.079 13.711 17.304 1.00 53.94 205 LEU A C 1
ATOM 1617 O O . LEU A 1 205 ? -0.276 12.504 17.394 1.00 53.94 205 LEU A O 1
ATOM 1621 N N . ASP A 1 206 ? -0.122 14.524 18.362 1.00 51.97 206 ASP A N 1
ATOM 1622 C CA . ASP A 1 206 ? -0.422 14.116 19.732 1.00 51.97 206 ASP A CA 1
ATOM 1623 C C . ASP A 1 206 ? -1.829 13.535 19.898 1.00 51.97 206 ASP A C 1
ATOM 1625 O O . ASP A 1 206 ? -1.963 12.529 20.577 1.00 51.97 206 ASP A O 1
ATOM 1629 N N . PHE A 1 207 ? -2.857 14.050 19.215 1.00 51.12 207 PHE A N 1
ATOM 1630 C CA . PHE A 1 207 ? -4.208 13.471 19.273 1.00 51.12 207 PHE A CA 1
ATOM 1631 C C . PHE A 1 207 ? -4.265 12.099 18.586 1.00 51.12 207 PHE A C 1
ATOM 1633 O O . PHE A 1 207 ? -4.854 11.149 19.103 1.00 51.12 207 PHE A O 1
ATOM 1640 N N . TYR A 1 208 ? -3.612 11.969 17.425 1.00 52.50 208 TYR A N 1
ATOM 1641 C CA . TYR A 1 208 ? -3.502 10.682 16.731 1.00 52.50 208 TYR A CA 1
ATOM 1642 C C . TYR A 1 208 ? -2.693 9.675 17.562 1.00 52.50 208 TYR A C 1
ATOM 1644 O O . TYR A 1 208 ? -3.090 8.517 17.694 1.00 52.50 208 TYR A O 1
ATOM 1652 N N . ARG A 1 209 ? -1.604 10.131 18.196 1.00 55.44 209 ARG A N 1
ATOM 1653 C CA . ARG A 1 209 ? -0.810 9.347 19.149 1.00 55.44 209 ARG A CA 1
ATOM 1654 C C . ARG A 1 209 ? -1.643 8.946 20.367 1.00 55.44 209 ARG A C 1
ATOM 1656 O O . ARG A 1 209 ? -1.630 7.780 20.716 1.00 55.44 209 ARG A O 1
ATOM 1663 N N . GLU A 1 210 ? -2.399 9.836 20.999 1.00 55.34 210 GLU A N 1
ATOM 1664 C CA . GLU A 1 210 ? -3.244 9.506 22.158 1.00 55.34 210 GLU A CA 1
ATOM 1665 C C . GLU A 1 210 ? -4.287 8.436 21.825 1.00 55.34 210 GLU A C 1
ATOM 1667 O O . GLU A 1 210 ? -4.392 7.436 22.534 1.00 55.34 210 GLU A O 1
ATOM 1672 N N . ARG A 1 211 ? -4.981 8.567 20.691 1.00 54.88 211 ARG A N 1
ATOM 1673 C CA . ARG A 1 211 ? -5.946 7.556 20.227 1.00 54.88 211 ARG A CA 1
ATOM 1674 C C . ARG A 1 211 ? -5.291 6.205 19.936 1.00 54.88 211 ARG A C 1
ATOM 1676 O O . ARG A 1 211 ? -5.870 5.168 20.241 1.00 54.88 211 ARG A O 1
ATOM 1683 N N . LEU A 1 212 ? -4.080 6.199 19.380 1.00 53.06 212 LEU A N 1
ATOM 1684 C CA . LEU A 1 212 ? -3.314 4.970 19.174 1.00 53.06 212 LEU A CA 1
ATOM 1685 C C . LEU A 1 212 ? -2.817 4.355 20.513 1.00 53.06 212 LEU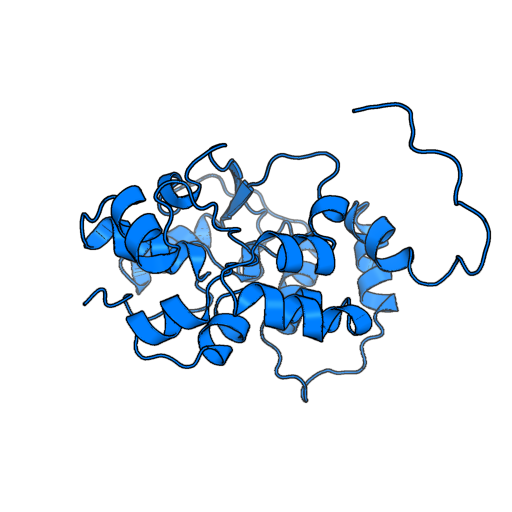 A C 1
ATOM 1687 O O . LEU A 1 212 ? -2.632 3.135 20.561 1.00 53.06 212 LEU A O 1
ATOM 1691 N N . ARG A 1 213 ? -2.614 5.160 21.584 1.00 51.72 213 ARG A N 1
ATOM 1692 C CA . ARG A 1 213 ? -2.174 4.709 22.931 1.00 51.72 213 ARG A CA 1
ATOM 1693 C C . ARG A 1 213 ? -3.318 4.002 23.635 1.00 51.72 213 ARG A C 1
ATOM 1695 O O . ARG A 1 213 ? -3.111 2.959 24.238 1.00 51.72 213 ARG A O 1
ATOM 1702 N N . GLU A 1 214 ? -4.521 4.551 23.507 1.00 49.56 214 GLU A N 1
ATOM 1703 C CA . GLU A 1 214 ? -5.752 3.975 24.057 1.00 49.56 214 GLU A CA 1
ATOM 1704 C C . GLU A 1 214 ? -6.127 2.625 23.425 1.00 49.56 214 GLU A C 1
ATOM 1706 O O . GLU A 1 214 ? -6.880 1.859 24.018 1.00 49.56 214 GLU A O 1
ATOM 1711 N N . LEU A 1 215 ? -5.605 2.320 22.233 1.00 48.81 215 LEU A N 1
ATOM 1712 C CA . LEU A 1 215 ? -5.891 1.086 21.496 1.00 48.81 215 LEU A CA 1
ATOM 1713 C C . LEU A 1 215 ? -4.845 -0.022 21.699 1.00 48.81 215 LEU A C 1
ATOM 1715 O O . LEU A 1 215 ? -4.895 -1.021 20.986 1.00 48.81 215 LEU A O 1
ATOM 1719 N N . ASP A 1 216 ? -3.900 0.156 22.631 1.00 47.16 216 ASP A N 1
ATOM 1720 C CA . ASP A 1 216 ? -2.804 -0.791 22.913 1.00 47.16 216 ASP A CA 1
ATOM 1721 C C . ASP A 1 216 ? -2.016 -1.188 21.642 1.00 47.16 216 ASP A C 1
ATOM 1723 O O . ASP A 1 216 ? -1.476 -2.287 21.494 1.00 47.16 216 ASP A O 1
ATOM 1727 N N . SER A 1 217 ? -1.984 -0.279 20.660 1.00 47.44 217 SER A N 1
ATOM 1728 C CA . SER A 1 217 ? -1.425 -0.560 19.344 1.00 47.44 217 SER A CA 1
ATOM 1729 C C . SER A 1 217 ? 0.091 -0.348 19.355 1.00 47.44 217 SER A C 1
ATOM 1731 O O . SER A 1 217 ? 0.611 0.728 19.658 1.00 47.44 217 SER A O 1
ATOM 1733 N N . VAL A 1 218 ? 0.820 -1.396 18.970 1.00 44.34 218 VAL A N 1
ATOM 1734 C CA . VAL A 1 218 ? 2.291 -1.460 18.858 1.00 44.34 218 VAL A CA 1
ATOM 1735 C C . VAL A 1 218 ? 2.888 -0.321 18.000 1.00 44.34 218 VAL A C 1
ATOM 1737 O O . VAL A 1 218 ? 4.062 0.016 18.137 1.00 44.34 218 VAL A O 1
ATOM 1740 N N . VAL A 1 219 ? 2.065 0.346 17.183 1.00 41.69 219 VAL A N 1
ATOM 1741 C CA . VAL A 1 219 ? 2.427 1.424 16.247 1.00 41.69 219 VAL A CA 1
ATOM 1742 C C . VAL A 1 219 ? 3.101 2.626 16.929 1.00 41.69 219 VAL A C 1
ATOM 1744 O O . VAL A 1 219 ? 3.952 3.278 16.325 1.00 41.69 219 VAL A O 1
ATOM 1747 N N . ILE A 1 220 ? 2.789 2.916 18.196 1.00 38.75 220 ILE A N 1
ATOM 1748 C CA . ILE A 1 220 ? 3.281 4.139 18.856 1.00 38.75 220 ILE A CA 1
ATOM 1749 C C . ILE A 1 220 ? 4.750 4.107 19.213 1.00 38.75 220 ILE A C 1
ATOM 1751 O O . ILE A 1 220 ? 5.400 5.142 19.098 1.00 38.75 220 ILE A O 1
ATOM 1755 N N . ARG A 1 221 ? 5.289 2.953 19.619 1.00 38.88 221 ARG A N 1
ATOM 1756 C CA . ARG A 1 221 ? 6.688 2.875 20.073 1.00 38.88 221 ARG A CA 1
ATOM 1757 C C . ARG A 1 221 ? 7.680 3.311 18.990 1.00 38.88 221 ARG A C 1
ATOM 1759 O O . ARG A 1 221 ? 8.789 3.722 19.316 1.00 38.88 221 ARG A O 1
ATOM 1766 N N . TYR A 1 222 ? 7.258 3.269 17.729 1.00 39.41 222 TYR A N 1
ATOM 1767 C CA . TYR A 1 222 ? 8.066 3.632 16.570 1.00 39.41 222 TYR A CA 1
ATOM 1768 C C . TYR A 1 222 ? 7.932 5.109 16.195 1.00 39.41 222 TYR A C 1
ATOM 1770 O O . TYR A 1 222 ? 8.932 5.749 15.899 1.00 39.41 222 TYR A O 1
ATOM 1778 N N . LEU A 1 223 ? 6.737 5.697 16.322 1.00 37.59 223 LEU A N 1
ATOM 1779 C CA . LEU A 1 223 ? 6.509 7.125 16.041 1.00 37.59 223 LEU A CA 1
ATOM 1780 C C . LEU A 1 223 ? 7.019 8.072 17.147 1.00 37.59 223 LEU A C 1
ATOM 1782 O O . LEU A 1 223 ? 6.947 9.294 16.987 1.00 37.59 223 LEU A O 1
ATOM 1786 N N . THR A 1 224 ? 7.476 7.531 18.282 1.00 38.69 224 THR A N 1
ATOM 1787 C CA . THR A 1 224 ? 7.981 8.293 19.439 1.00 38.69 224 THR A CA 1
ATOM 1788 C C . THR A 1 224 ? 9.498 8.239 19.615 1.00 38.69 224 THR A C 1
ATOM 1790 O O . THR A 1 224 ? 10.017 8.979 20.443 1.00 38.69 224 THR A O 1
ATOM 1793 N N . LYS A 1 225 ? 10.227 7.389 18.878 1.00 39.94 225 LYS A N 1
ATOM 1794 C CA . LYS A 1 225 ? 11.674 7.195 19.095 1.00 39.94 225 LYS A CA 1
ATOM 1795 C C . LYS A 1 225 ? 12.589 8.253 18.457 1.00 39.94 225 LYS A C 1
ATOM 1797 O O . LYS A 1 225 ? 13.793 8.167 18.641 1.00 39.94 225 LYS A O 1
ATOM 1802 N N . GLU A 1 226 ? 12.059 9.273 17.779 1.00 41.38 226 GLU A N 1
ATOM 1803 C CA . GLU A 1 226 ? 12.873 10.349 17.174 1.00 41.38 226 GLU A CA 1
ATOM 1804 C C . GLU A 1 226 ? 12.869 11.682 17.954 1.00 41.38 226 GLU A C 1
ATOM 1806 O O . GLU A 1 226 ? 13.073 12.740 17.364 1.00 41.38 226 GLU A O 1
ATOM 1811 N N . GLN A 1 227 ? 12.671 11.673 19.279 1.00 37.72 227 GLN A N 1
ATOM 1812 C CA . GLN A 1 227 ? 12.942 12.878 20.090 1.00 37.72 227 GLN A CA 1
ATOM 1813 C C . GLN A 1 227 ? 13.898 12.698 21.273 1.00 37.72 227 GLN A C 1
ATOM 1815 O O . GLN A 1 227 ? 14.363 13.707 21.787 1.00 37.72 227 GLN A O 1
ATOM 1820 N N . ASP A 1 228 ? 14.308 11.475 21.613 1.00 34.88 228 ASP A N 1
ATOM 1821 C CA . ASP A 1 228 ? 15.337 11.241 22.633 1.00 34.88 228 ASP A CA 1
ATOM 1822 C C . ASP A 1 228 ? 16.405 10.281 22.107 1.00 34.88 228 ASP A C 1
ATOM 1824 O O . ASP A 1 228 ? 16.290 9.070 22.264 1.00 34.88 228 ASP A O 1
ATOM 1828 N N . SER A 1 229 ? 17.436 10.832 21.461 1.00 35.00 229 SER A N 1
ATOM 1829 C CA . SER A 1 229 ? 18.832 10.406 21.661 1.00 35.00 229 SER A CA 1
ATOM 1830 C C . SER A 1 229 ? 19.771 11.230 20.774 1.00 35.00 229 SER A C 1
ATOM 1832 O O . SER A 1 229 ? 20.212 10.798 19.706 1.00 35.00 229 SER A O 1
ATOM 1834 N N . GLY A 1 230 ? 20.116 12.426 21.249 1.00 32.84 230 GLY A N 1
ATOM 1835 C CA . GLY A 1 230 ? 21.502 12.856 21.142 1.00 32.84 230 GLY A CA 1
ATOM 1836 C C . GLY A 1 230 ? 22.324 12.004 22.109 1.00 32.84 230 GLY A C 1
ATOM 1837 O O . GLY A 1 230 ? 21.944 11.891 23.268 1.00 32.84 230 GLY A O 1
ATOM 1838 N N . SER A 1 231 ? 23.425 11.435 21.608 1.00 35.94 231 SER A N 1
ATOM 1839 C CA . SER A 1 231 ? 24.498 10.735 22.340 1.00 35.94 231 SER A CA 1
ATOM 1840 C C . SER A 1 231 ? 24.121 9.486 23.161 1.00 35.94 231 SER A C 1
ATOM 1842 O O . SER A 1 231 ? 23.170 9.474 23.920 1.00 35.94 231 SER A O 1
ATOM 1844 N N . GLU A 1 232 ? 24.957 8.450 23.033 1.00 31.97 232 GLU A N 1
ATOM 1845 C CA . GLU A 1 232 ? 24.985 7.229 23.862 1.00 31.97 232 GLU A CA 1
ATOM 1846 C C . GLU A 1 232 ? 23.889 6.177 23.631 1.00 31.97 232 GLU A C 1
ATOM 1848 O O . GLU A 1 232 ? 23.017 5.964 24.459 1.00 31.97 232 GLU A O 1
ATOM 1853 N N . GLN A 1 233 ? 24.015 5.418 22.536 1.00 30.05 233 GLN A N 1
ATOM 1854 C CA . GLN A 1 233 ? 23.813 3.955 22.547 1.00 30.05 233 GLN A CA 1
ATOM 1855 C C . GLN A 1 233 ? 24.373 3.338 21.251 1.00 30.05 233 GLN A C 1
ATOM 1857 O O . GLN A 1 233 ? 23.685 2.738 20.431 1.00 30.05 233 GLN A O 1
ATOM 1862 N N . ARG A 1 234 ? 25.686 3.516 21.048 1.00 29.77 234 ARG A N 1
ATOM 1863 C CA . ARG A 1 234 ? 26.496 2.690 20.137 1.00 29.77 234 ARG A CA 1
ATOM 1864 C C . ARG A 1 234 ? 27.210 1.613 20.951 1.00 29.77 234 ARG A C 1
ATOM 1866 O O . ARG A 1 234 ? 28.422 1.671 21.084 1.00 29.77 234 ARG A O 1
ATOM 1873 N N . GLN A 1 235 ? 26.472 0.675 21.528 1.00 27.38 235 GLN A N 1
ATOM 1874 C CA . GLN A 1 235 ? 27.009 -0.580 22.068 1.00 27.38 235 GLN A CA 1
ATOM 1875 C C . GLN A 1 235 ? 25.833 -1.373 22.624 1.00 27.38 235 GLN A C 1
ATOM 1877 O O . GLN A 1 235 ? 25.449 -1.150 23.756 1.00 27.38 235 GLN A O 1
ATOM 1882 N N . GLU A 1 236 ? 25.216 -2.199 21.778 1.00 27.92 236 GLU A N 1
ATOM 1883 C CA . GLU A 1 236 ? 24.499 -3.442 22.123 1.00 27.92 236 GLU A CA 1
ATOM 1884 C C . GLU A 1 236 ? 23.593 -3.832 20.948 1.00 27.92 236 GLU A C 1
ATOM 1886 O O . GLU A 1 236 ? 22.399 -3.575 20.937 1.00 27.92 236 GLU A O 1
ATOM 1891 N N . MET A 1 237 ? 24.188 -4.414 19.906 1.00 25.80 237 MET A N 1
ATOM 1892 C CA . MET A 1 237 ? 23.512 -5.321 18.964 1.00 25.80 237 MET A CA 1
ATOM 1893 C C . MET A 1 237 ? 24.594 -6.045 18.148 1.00 25.80 237 MET A C 1
ATOM 1895 O O . MET A 1 237 ? 24.769 -5.848 16.952 1.00 25.80 237 MET A O 1
ATOM 1899 N N . MET A 1 238 ? 25.401 -6.835 18.860 1.00 24.78 238 MET A N 1
ATOM 1900 C CA . MET A 1 238 ? 26.369 -7.799 18.307 1.00 24.78 238 MET A CA 1
ATOM 1901 C C . MET A 1 238 ? 26.117 -9.208 18.865 1.00 24.78 238 MET A C 1
ATOM 1903 O O . MET A 1 238 ? 26.997 -10.060 18.864 1.00 24.78 238 MET A O 1
ATOM 1907 N N . HIS A 1 239 ? 24.895 -9.479 19.321 1.00 23.45 239 HIS A N 1
ATOM 1908 C CA . HIS A 1 239 ? 24.438 -10.836 19.567 1.00 23.45 239 HIS A CA 1
ATOM 1909 C C . HIS A 1 239 ? 22.991 -10.968 19.110 1.00 23.45 239 HIS A C 1
ATOM 1911 O O . HIS A 1 239 ? 22.108 -10.344 19.685 1.00 23.45 239 HIS A O 1
ATOM 1917 N N . TYR A 1 240 ? 22.829 -11.804 18.086 1.00 25.39 240 TYR A N 1
ATOM 1918 C CA . TYR A 1 240 ? 21.624 -12.356 17.462 1.00 25.39 240 TYR A CA 1
ATOM 1919 C C . TYR A 1 240 ? 21.436 -11.926 16.002 1.00 25.39 240 TYR A C 1
ATOM 1921 O O . TYR A 1 240 ? 20.765 -10.942 15.705 1.00 25.39 240 TYR A O 1
ATOM 1929 N N . PHE A 1 241 ? 21.983 -12.809 15.153 1.00 28.52 241 PHE A N 1
ATOM 1930 C CA . PHE A 1 241 ? 21.872 -12.960 13.696 1.00 28.52 241 PHE A CA 1
ATOM 1931 C C . PHE A 1 241 ? 22.802 -12.106 12.833 1.00 28.52 241 PHE A C 1
ATOM 1933 O O . PHE A 1 241 ? 22.529 -10.909 12.616 1.00 28.52 241 PHE A O 1
#

Secondary structure (DSSP, 8-state):
---PPPPPTTB-HHHHHHHHHHHH---HHHHHHHHHS-TTPPPPSSS---HHHHHHHHT--HHHHHHHHSSHHHHHHH-GGGHHHHHHHHHSS-HHHHHHHTTTTGGGTTS--EEEE-HHHHHHHHHHHSS---BSGGGSTT--B-SSSSBBPEEEEPPSS-GGGG-SPPP----PBPPHHHHHHHHHHHHHHH--GGG-----HHHHHHHHHHTT-TTHHHHTTTSS-SS---S---S--

Radius of gyration: 18.31 Å; Cα contacts (8 Å, |Δi|>4): 354; chains: 1; bounding box: 49×38×48 Å

Sequence (241 aa):
MYCLPNALPDELLFSRIIRFLSVSGLSTSKFLLTVYDSPKASIHPYLTAGLSHLAELSDEEVDNLLYQQTLAPVFMRCLPLHSNEIYLGLISSNNYTATRASQLSCVREREPLSLKCCPQCVKSDIGNHGVAYWHRSHQIPGIEACSKHPIWLVHVALPDRIRTNIGLPEINDLCRKSSQSSFELARYANKFLSAKEESYPKISLDFYRERLRELDSVVIRYLTKEQDSGSEQRQEMMHYF

InterPro domains:
  IPR009492 TniQ [PF06527] (5-150)

Mean predicted aligned error: 9.62 Å

pLDDT: mean 79.73, std 20.63, range [23.45, 98.38]

Organism: NCBI:txid2100166

Foldseek 3Di:
DQAQPDDDQQFAPLFSVLVSCVVVVDDQLVVCCQQPVGSFQDADRQQGASLQSVCVNHVHDSVCNQQRRHQLLVLCVLQVVLNVQLVVCRNHSNVPSNCVSSCVVVLCVDDADWAWDDLVQQVVCCVPPVGATGGNLRRPRPQQAALVAQFGIDTDGADPTSRSVSHGDDRDPDTHGHDPLSNVLSVVSVCSSNDDPPPDDPPDVVVVLVSSVVVVRSNNVRSPPPPDDDDDDPDDDPPDD

Solvent-accessible surface area (backbone atoms only — not comparable to full-atom values): 13939 Å² total; per-residue (Å²): 134,65,69,59,64,83,85,56,92,55,34,14,47,50,35,48,51,34,52,37,34,68,74,68,70,52,54,67,43,60,52,30,30,74,65,64,79,26,59,77,58,78,70,43,62,54,57,53,38,22,30,49,51,53,16,66,46,48,79,46,60,47,61,55,50,42,60,63,19,35,48,49,61,52,42,32,68,77,35,63,92,32,24,65,50,27,51,54,13,23,41,36,74,39,47,64,52,21,44,58,51,52,46,54,70,69,63,41,84,85,62,81,67,54,51,33,46,42,47,69,54,36,54,48,31,32,74,76,68,73,47,38,64,40,41,42,68,40,60,44,86,89,41,58,20,29,57,90,46,65,24,43,46,47,78,42,75,46,51,97,64,61,46,65,76,62,60,63,65,72,92,47,88,84,76,48,74,41,56,69,69,47,23,52,50,18,38,50,52,39,49,58,57,69,52,58,92,88,69,66,74,92,67,53,70,63,59,59,49,50,58,39,60,77,63,76,43,72,56,52,73,67,80,58,58,88,79,76,74,83,78,89,82,93,79,89,84,89,79,88,133

Nearest PDB structures (foldseek):
  8glx-assembly1_X  TM=7.863E-01  e=2.542E-07  Escherichia coli
  8glu-assembly1_X  TM=7.701E-01  e=1.377E-07  Escherichia coli
  8vct-assembly1_X  TM=7.670E-01  e=1.539E-07  Escherichia coli